Protein AF-Q8FT91-F1 (afdb_monomer_lite)

Secondary structure (DSSP, 8-state):
-----------------------S-EEEEEEEESSSS-EEEEEEEESSSPPHHHHHHHHHHTT--GGG-EEEEEEE---HHHHHHHHHHHHHHHHHHHHHHHHTS-----PPPP-----------TTSHHHHHHHHHHHHHHHHHH-HHHHHHHHHHHTT--S--HHHHHHHHHHHHHHHHHHHHHHHSSPPPTT--S--SSTT-HHHHHHHHHHHH-

Radius of gyration: 31.43 Å; chains: 1; bounding box: 71×97×74 Å

pLDDT: mean 75.09, std 18.73, range [34.75, 96.19]

Structure (mmCIF, N/CA/C/O backbone):
data_AF-Q8FT91-F1
#
_entry.id   AF-Q8FT91-F1
#
loop_
_atom_site.group_PDB
_atom_site.id
_atom_site.type_symbol
_atom_site.label_atom_id
_atom_site.label_alt_id
_atom_site.label_comp_id
_atom_site.label_asym_id
_atom_site.label_entity_id
_atom_site.label_seq_id
_atom_site.pdbx_PDB_ins_code
_atom_site.Cartn_x
_atom_site.Cartn_y
_atom_site.Cartn_z
_atom_site.occupancy
_atom_site.B_iso_or_equiv
_atom_site.auth_seq_id
_atom_site.auth_comp_id
_atom_site.auth_asym_id
_atom_site.auth_atom_id
_atom_site.pdbx_PDB_model_num
ATOM 1 N N . MET A 1 1 ? -51.741 -71.923 -25.733 1.00 41.31 1 MET A N 1
ATOM 2 C CA . MET A 1 1 ? -51.909 -72.447 -24.362 1.00 41.31 1 MET A CA 1
ATOM 3 C C . MET A 1 1 ? -50.549 -72.435 -23.686 1.00 41.31 1 MET A C 1
ATOM 5 O O . MET A 1 1 ? -49.671 -73.134 -24.163 1.00 41.31 1 MET A O 1
ATOM 9 N N . SER A 1 2 ? -50.367 -71.560 -22.696 1.00 41.94 2 SER A N 1
ATOM 10 C CA . SER A 1 2 ? -49.490 -71.695 -21.518 1.00 41.94 2 SER A CA 1
ATOM 11 C C . SER A 1 2 ? -49.332 -70.314 -20.896 1.00 41.94 2 SER A C 1
ATOM 13 O O . SER A 1 2 ? -48.725 -69.409 -21.462 1.00 41.94 2 SER A O 1
ATOM 15 N N . ALA A 1 3 ? -49.985 -70.162 -19.752 1.00 40.41 3 ALA A N 1
ATOM 16 C CA . ALA A 1 3 ? -49.849 -69.045 -18.840 1.00 40.41 3 ALA A CA 1
ATOM 17 C C . ALA A 1 3 ? -48.496 -69.120 -18.113 1.00 40.41 3 ALA A C 1
ATOM 19 O O . ALA A 1 3 ? -47.963 -70.214 -17.935 1.00 40.41 3 ALA A O 1
ATOM 20 N N . THR A 1 4 ? -47.994 -67.994 -17.599 1.00 47.47 4 THR A N 1
ATOM 21 C CA . THR A 1 4 ? -47.922 -67.729 -16.142 1.00 47.47 4 THR A CA 1
ATOM 22 C C . THR A 1 4 ? -47.187 -66.409 -15.867 1.00 47.47 4 THR A C 1
ATOM 24 O O . THR A 1 4 ? -46.127 -66.128 -16.414 1.00 47.47 4 THR A O 1
ATOM 27 N N . GLN A 1 5 ? -47.815 -65.594 -15.017 1.00 45.62 5 GLN A N 1
ATOM 28 C CA . GLN A 1 5 ? -47.388 -64.299 -14.480 1.00 45.62 5 GLN A CA 1
ATOM 29 C C . GLN A 1 5 ? -46.179 -64.389 -13.530 1.00 45.62 5 GLN A C 1
ATOM 31 O O . GLN A 1 5 ? -46.082 -65.354 -12.779 1.00 45.62 5 GLN A O 1
ATOM 36 N N . ARG A 1 6 ? -45.427 -63.284 -13.396 1.00 38.59 6 ARG A N 1
ATOM 37 C CA . ARG A 1 6 ? -45.239 -62.458 -12.165 1.00 38.59 6 ARG A CA 1
ATOM 38 C C . ARG A 1 6 ? -43.859 -61.802 -12.151 1.00 38.59 6 ARG A C 1
ATOM 40 O O . ARG A 1 6 ? -42.863 -62.471 -12.380 1.00 38.59 6 ARG A O 1
ATOM 47 N N . GLY A 1 7 ? -43.795 -60.529 -11.755 1.00 41.00 7 GLY A N 1
ATOM 48 C CA . GLY A 1 7 ? -42.511 -59.908 -11.415 1.00 41.00 7 GLY A CA 1
ATOM 49 C C . GLY A 1 7 ? -42.538 -58.392 -11.257 1.00 41.00 7 GLY A C 1
ATOM 50 O O . GLY A 1 7 ? -42.061 -57.662 -12.107 1.00 41.00 7 GLY A O 1
ATOM 51 N N . THR A 1 8 ? -43.117 -57.934 -10.157 1.00 42.72 8 THR A N 1
ATOM 52 C CA . THR A 1 8 ? -43.075 -56.590 -9.551 1.00 42.72 8 THR A CA 1
ATOM 53 C C . THR A 1 8 ? -41.766 -55.780 -9.672 1.00 42.72 8 THR A C 1
ATOM 55 O O . THR A 1 8 ? -40.722 -56.205 -9.198 1.00 42.72 8 THR A O 1
ATOM 58 N N . ARG A 1 9 ? -41.899 -54.534 -10.159 1.00 46.16 9 ARG A N 1
ATOM 59 C CA . ARG A 1 9 ? -41.523 -53.243 -9.523 1.00 46.16 9 ARG A CA 1
ATOM 60 C C . ARG A 1 9 ? -40.345 -53.249 -8.517 1.00 46.16 9 ARG A C 1
ATOM 62 O O . ARG A 1 9 ? -40.562 -53.640 -7.375 1.00 46.16 9 ARG A O 1
ATOM 69 N N . ARG A 1 10 ? -39.212 -52.607 -8.862 1.00 41.34 10 ARG A N 1
ATOM 70 C CA . ARG A 1 10 ? -38.504 -51.563 -8.064 1.00 41.34 10 ARG A CA 1
ATOM 71 C C . ARG A 1 10 ? -37.187 -51.100 -8.724 1.00 41.34 10 ARG A C 1
ATOM 73 O O . ARG A 1 10 ? -36.382 -51.928 -9.102 1.00 41.34 10 ARG A O 1
ATOM 80 N N . GLN A 1 11 ? -37.025 -49.770 -8.755 1.00 41.47 11 GLN A N 1
ATOM 81 C CA . GLN A 1 11 ? -35.813 -48.969 -8.491 1.00 41.47 11 GLN A CA 1
ATOM 82 C C . GLN A 1 11 ? -34.499 -49.282 -9.222 1.00 41.47 11 GLN A C 1
ATOM 84 O O . GLN A 1 11 ? -33.926 -50.349 -9.065 1.00 41.47 11 GLN A O 1
ATOM 89 N N . GLY A 1 12 ? -33.939 -48.248 -9.854 1.00 36.16 12 GLY A N 1
ATOM 90 C CA . GLY A 1 12 ? -32.521 -48.207 -10.201 1.00 36.16 12 GLY A CA 1
ATOM 91 C C . GLY A 1 12 ? -32.215 -47.137 -11.237 1.00 36.16 12 GLY A C 1
ATOM 92 O O . GLY A 1 12 ? -32.213 -47.414 -12.427 1.00 36.16 12 GLY A O 1
ATOM 93 N N . ALA A 1 13 ? -31.996 -45.904 -10.786 1.00 48.94 13 ALA A N 1
ATOM 94 C CA . ALA A 1 13 ? -31.255 -44.929 -11.569 1.00 48.94 13 ALA A CA 1
ATOM 95 C C . ALA A 1 13 ? -29.775 -45.353 -11.564 1.00 48.94 13 ALA A C 1
ATOM 97 O O . ALA A 1 13 ? -29.071 -45.106 -10.591 1.00 48.94 13 ALA A O 1
ATOM 98 N N . GLU A 1 14 ? -29.319 -46.004 -12.628 1.00 40.72 14 GLU A N 1
ATOM 99 C CA . GLU A 1 14 ? -27.911 -46.035 -13.044 1.00 40.72 14 GLU A CA 1
ATOM 100 C C . GLU A 1 14 ? -27.847 -45.035 -14.211 1.00 40.72 14 GLU A C 1
ATOM 102 O O . GLU A 1 14 ? -28.358 -45.307 -15.288 1.00 40.72 14 GLU A O 1
ATOM 107 N N . SER A 1 15 ? -27.426 -43.774 -14.062 1.00 43.38 15 SER A N 1
ATOM 108 C CA . SER A 1 15 ? -26.112 -43.335 -13.584 1.00 43.38 15 SER A CA 1
ATOM 109 C C . SER A 1 15 ? -25.032 -44.336 -13.967 1.00 43.38 15 SER A C 1
ATOM 111 O O . SER A 1 15 ? -24.347 -44.880 -13.105 1.00 43.38 15 SER A O 1
ATOM 113 N N . THR A 1 16 ? -24.909 -44.594 -15.272 1.00 43.72 16 THR A N 1
ATOM 114 C CA . THR A 1 16 ? -23.733 -45.238 -15.846 1.00 43.72 16 THR A CA 1
ATOM 115 C C . THR A 1 16 ? -22.549 -44.368 -15.473 1.00 43.72 16 THR A C 1
ATOM 117 O O . THR A 1 16 ? -22.359 -43.267 -15.996 1.00 43.72 16 THR A O 1
ATOM 120 N N . GLY A 1 17 ? -21.835 -44.843 -14.457 1.00 38.53 17 GLY A N 1
ATOM 121 C CA . GLY A 1 17 ? -20.676 -44.200 -13.902 1.00 38.53 17 GLY A CA 1
ATOM 122 C C . GLY A 1 17 ? -19.656 -44.033 -15.007 1.00 38.53 17 GLY A C 1
ATOM 123 O O . GLY A 1 17 ? -19.103 -45.000 -15.522 1.00 38.53 17 GLY A O 1
ATOM 124 N N . MET A 1 18 ? -19.387 -42.777 -15.335 1.00 34.75 18 MET A N 1
ATOM 125 C CA . MET A 1 18 ? -18.096 -42.379 -15.857 1.00 34.75 18 MET A CA 1
ATOM 126 C C . MET A 1 18 ? -17.135 -42.431 -14.664 1.00 34.75 18 MET A C 1
ATOM 128 O O . MET A 1 18 ? -16.817 -41.421 -14.045 1.00 34.75 18 MET A O 1
ATOM 132 N N . THR A 1 19 ? -16.810 -43.654 -14.242 1.00 42.09 19 THR A N 1
ATOM 133 C CA . THR A 1 19 ? -15.831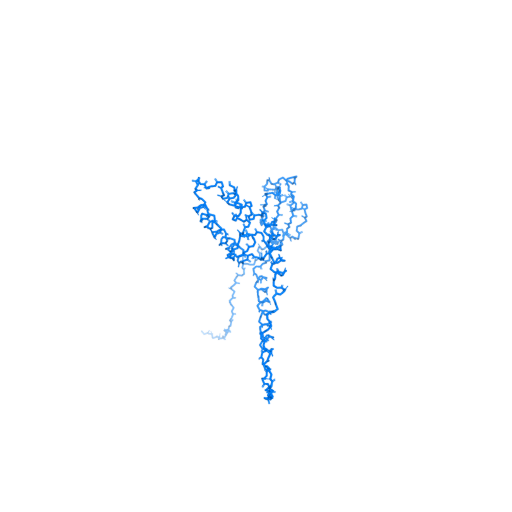 -43.924 -13.197 1.00 42.09 19 THR A CA 1
ATOM 134 C C . THR A 1 19 ? -14.451 -43.608 -13.736 1.00 42.09 19 THR A C 1
ATOM 136 O O . THR A 1 19 ? -14.029 -44.170 -14.744 1.00 42.09 19 THR A O 1
ATOM 139 N N . ASP A 1 20 ? -13.788 -42.715 -13.012 1.00 46.12 20 ASP A N 1
ATOM 140 C CA . ASP A 1 20 ? -12.357 -42.732 -12.748 1.00 46.12 20 ASP A CA 1
ATOM 141 C C . ASP A 1 20 ? -11.437 -42.964 -13.943 1.00 46.12 20 ASP A C 1
ATOM 143 O O . ASP A 1 20 ? -10.816 -44.007 -14.122 1.00 46.12 20 ASP A O 1
ATOM 147 N N . SER A 1 21 ? -11.205 -41.875 -14.664 1.00 42.41 21 SER A N 1
ATOM 148 C CA . SER A 1 21 ? -9.835 -41.526 -15.031 1.00 42.41 21 SER A CA 1
ATOM 149 C C . SER A 1 21 ? -9.407 -40.277 -14.255 1.00 42.41 21 SER A C 1
ATOM 151 O O . SER A 1 21 ? -8.956 -39.286 -14.831 1.00 42.41 21 SER A O 1
ATOM 153 N N . THR A 1 22 ? -9.597 -40.288 -12.932 1.00 49.50 22 THR A N 1
ATOM 154 C CA . THR A 1 22 ? -8.886 -39.398 -12.012 1.00 49.50 22 THR A CA 1
ATOM 155 C C . THR A 1 22 ? -7.434 -39.865 -11.982 1.00 49.50 22 THR A C 1
ATOM 157 O O . THR A 1 22 ? -7.016 -40.663 -11.154 1.00 49.50 22 THR A O 1
ATOM 160 N N . SER A 1 23 ? -6.635 -39.391 -12.939 1.00 50.12 23 SER A N 1
ATOM 161 C CA . SER A 1 23 ? -5.181 -39.430 -12.805 1.00 50.12 23 SER A CA 1
ATOM 162 C C . SER A 1 23 ? -4.833 -38.698 -11.504 1.00 50.12 23 SER A C 1
ATOM 164 O O . SER A 1 23 ? -4.979 -37.475 -11.438 1.00 50.12 23 SER A O 1
ATOM 166 N N . GLU A 1 24 ? -4.483 -39.466 -10.476 1.00 65.44 24 GLU A N 1
ATOM 167 C CA . GLU A 1 24 ? -4.343 -39.102 -9.064 1.00 65.44 24 GLU A CA 1
ATOM 168 C C . GLU A 1 24 ? -3.375 -37.930 -8.851 1.00 65.44 24 GLU A C 1
ATOM 170 O O . GLU A 1 24 ? -2.196 -38.100 -8.558 1.00 65.44 24 GLU A O 1
ATOM 175 N N . GLY A 1 25 ? -3.856 -36.705 -9.035 1.00 68.44 25 GLY A N 1
ATOM 176 C CA . GLY A 1 25 ? -3.078 -35.490 -8.865 1.00 68.44 25 GLY A CA 1
ATOM 177 C C . GLY A 1 25 ? -3.912 -34.438 -8.161 1.00 68.44 25 GLY A C 1
ATOM 178 O O . GLY A 1 25 ? -5.050 -34.183 -8.545 1.00 68.44 25 GLY A O 1
ATOM 179 N N . ARG A 1 26 ? -3.347 -33.835 -7.119 1.00 83.00 26 ARG A N 1
ATOM 180 C CA . ARG A 1 26 ? -3.950 -32.728 -6.379 1.00 83.00 26 ARG A CA 1
ATOM 181 C C . ARG A 1 26 ? -3.431 -31.412 -6.933 1.00 83.00 26 ARG A C 1
ATOM 183 O O . ARG A 1 26 ? -2.266 -31.323 -7.320 1.00 83.00 26 ARG A O 1
ATOM 190 N N . ASP A 1 27 ? -4.291 -30.405 -6.943 1.00 85.38 27 ASP A N 1
ATOM 191 C CA . ASP A 1 27 ? -3.944 -29.079 -7.438 1.00 85.38 27 ASP A CA 1
ATOM 192 C C . ASP A 1 27 ? -3.302 -28.247 -6.316 1.00 85.38 27 ASP A C 1
ATOM 194 O O . ASP A 1 27 ? -3.809 -28.147 -5.195 1.00 85.38 27 ASP A O 1
ATOM 198 N N . TYR A 1 28 ? -2.144 -27.670 -6.618 1.00 87.44 28 TYR A N 1
ATOM 199 C CA . TYR A 1 28 ? -1.370 -26.809 -5.735 1.00 87.44 28 TYR A CA 1
ATOM 200 C C . TYR A 1 28 ? -1.205 -25.443 -6.394 1.00 87.44 28 TYR A C 1
ATOM 202 O O . TYR A 1 28 ? -0.898 -25.346 -7.582 1.00 87.44 28 TYR A O 1
ATOM 210 N N . LEU A 1 29 ? -1.368 -24.382 -5.613 1.00 86.88 29 LEU A N 1
ATOM 211 C CA . LEU A 1 29 ? -0.976 -23.039 -5.999 1.00 86.88 29 LEU A CA 1
ATOM 212 C C . LEU A 1 29 ? 0.508 -22.879 -5.666 1.00 86.88 29 LEU A C 1
ATOM 214 O O . LEU A 1 29 ? 0.900 -22.860 -4.498 1.00 86.88 29 LEU A O 1
ATOM 218 N N . VAL A 1 30 ? 1.335 -22.805 -6.702 1.00 89.25 30 VAL A N 1
ATOM 219 C CA . VAL A 1 30 ? 2.776 -22.601 -6.588 1.00 89.25 30 VAL A CA 1
ATOM 220 C C . VAL A 1 30 ? 3.060 -21.114 -6.734 1.00 89.25 30 VAL A C 1
ATOM 222 O O . VAL A 1 30 ? 2.926 -20.557 -7.822 1.00 89.25 30 VAL A O 1
ATOM 225 N N . SER A 1 31 ? 3.452 -20.478 -5.637 1.00 88.56 31 SER A N 1
ATOM 226 C CA . SER A 1 31 ? 3.862 -19.075 -5.588 1.00 88.56 31 SER A CA 1
ATOM 227 C C . SER A 1 31 ? 5.383 -18.985 -5.641 1.00 88.56 31 SER A C 1
ATOM 229 O O . SER A 1 31 ? 6.074 -19.727 -4.940 1.00 88.56 31 SER A O 1
ATOM 231 N N . TYR A 1 32 ? 5.908 -18.081 -6.464 1.00 88.38 32 TYR A N 1
ATOM 232 C CA . TYR A 1 32 ? 7.343 -17.881 -6.651 1.00 88.38 32 TYR A CA 1
ATOM 233 C C . TYR A 1 32 ? 7.693 -16.399 -6.815 1.00 88.38 32 TYR A C 1
ATOM 235 O O . TYR A 1 32 ? 6.895 -15.600 -7.311 1.00 88.38 32 TYR A O 1
ATOM 243 N N . PHE A 1 33 ? 8.913 -16.029 -6.434 1.00 88.69 33 PHE A N 1
ATOM 244 C CA . PHE A 1 33 ? 9.452 -14.682 -6.602 1.00 88.69 33 PHE A CA 1
ATOM 245 C C . PHE A 1 33 ? 10.588 -14.738 -7.616 1.00 88.69 33 PHE A C 1
ATOM 247 O O . PHE A 1 33 ? 11.462 -15.584 -7.513 1.00 88.69 33 PHE A O 1
ATOM 254 N N . LEU A 1 34 ? 10.599 -13.851 -8.604 1.00 82.25 34 LEU A N 1
ATOM 255 C CA . LEU A 1 34 ? 11.736 -13.699 -9.522 1.00 82.25 34 LEU A CA 1
ATOM 256 C C . LEU A 1 34 ? 12.729 -12.650 -9.005 1.00 82.25 34 LEU A C 1
ATOM 258 O O . LEU A 1 34 ? 13.933 -12.719 -9.226 1.00 82.25 34 LEU A O 1
ATOM 262 N N . ASN A 1 35 ? 12.210 -11.654 -8.294 1.00 79.75 35 ASN A N 1
ATOM 263 C CA . ASN A 1 35 ? 12.967 -10.658 -7.549 1.00 79.75 35 ASN A CA 1
ATOM 264 C C . ASN A 1 35 ? 12.040 -10.024 -6.495 1.00 79.75 35 ASN A C 1
ATOM 266 O O . ASN A 1 35 ? 10.927 -10.500 -6.271 1.00 79.75 35 ASN A O 1
ATOM 270 N N . GLU A 1 36 ? 12.489 -8.955 -5.840 1.00 79.25 36 GLU A N 1
ATOM 271 C CA . GLU A 1 36 ? 11.729 -8.270 -4.781 1.00 79.25 36 GLU A CA 1
ATOM 272 C C . GLU A 1 36 ? 10.407 -7.655 -5.279 1.00 79.25 36 GLU A C 1
ATOM 274 O O . GLU A 1 36 ? 9.462 -7.499 -4.502 1.00 79.25 36 GLU A O 1
ATOM 279 N N . TYR A 1 37 ? 10.311 -7.383 -6.584 1.00 79.38 37 TYR A N 1
ATOM 280 C CA . TYR A 1 37 ? 9.192 -6.689 -7.223 1.00 79.38 37 TYR A CA 1
ATOM 281 C C . TYR A 1 37 ? 8.339 -7.589 -8.128 1.00 79.38 37 TYR A C 1
ATOM 283 O O . TYR A 1 37 ? 7.187 -7.271 -8.407 1.00 79.38 37 TYR A O 1
ATOM 291 N N . GLN A 1 38 ? 8.875 -8.719 -8.586 1.00 81.44 38 GLN A N 1
ATOM 292 C CA . GLN A 1 38 ? 8.228 -9.625 -9.529 1.00 81.44 38 GLN A CA 1
ATOM 293 C C . GLN A 1 38 ? 7.826 -10.910 -8.819 1.00 81.44 38 GLN A C 1
ATOM 295 O O . GLN A 1 38 ? 8.655 -11.776 -8.528 1.00 81.44 38 GLN A O 1
ATOM 300 N N . ARG A 1 39 ? 6.524 -11.020 -8.557 1.00 90.12 39 ARG A N 1
ATOM 301 C CA . ARG A 1 39 ? 5.886 -12.170 -7.917 1.00 90.12 39 ARG A CA 1
ATOM 302 C C . ARG A 1 39 ? 4.983 -12.852 -8.933 1.00 90.12 39 ARG A C 1
ATOM 304 O O . ARG A 1 39 ? 4.255 -12.178 -9.657 1.00 90.12 39 ARG A O 1
ATOM 311 N N . GLY A 1 40 ? 5.040 -14.175 -8.985 1.00 85.50 40 GLY A N 1
ATOM 312 C CA . GLY A 1 40 ? 4.199 -14.992 -9.846 1.00 85.50 40 GLY A CA 1
ATOM 313 C C . GLY A 1 40 ? 3.521 -16.096 -9.050 1.00 85.50 40 GLY A C 1
ATOM 314 O O . GLY A 1 40 ? 4.012 -16.530 -8.008 1.00 85.50 40 GLY A O 1
ATOM 315 N N . SER A 1 41 ? 2.376 -16.552 -9.543 1.00 88.88 41 SER A N 1
ATOM 316 C CA . SER A 1 41 ? 1.748 -17.767 -9.037 1.00 88.88 41 SER A CA 1
ATOM 317 C C . SER A 1 41 ? 1.186 -18.574 -10.196 1.00 88.88 41 SER A C 1
ATOM 319 O O . SER A 1 41 ? 0.734 -18.010 -11.192 1.00 88.88 41 SER A O 1
ATOM 321 N N . MET A 1 42 ? 1.257 -19.895 -10.084 1.00 86.69 42 MET A N 1
ATOM 322 C CA . MET A 1 42 ? 0.737 -20.815 -11.084 1.00 86.69 42 MET A CA 1
ATOM 323 C C . MET A 1 42 ? 0.101 -22.015 -10.393 1.00 86.69 42 MET A C 1
ATOM 325 O O . MET A 1 42 ? 0.613 -22.514 -9.393 1.00 86.69 42 MET A O 1
ATOM 329 N N . VAL A 1 43 ? -1.018 -22.486 -10.935 1.00 88.94 43 VAL A N 1
ATOM 330 C CA . VAL A 1 43 ? -1.663 -23.711 -10.463 1.00 88.94 43 VAL A CA 1
ATOM 331 C C . VAL A 1 43 ? -1.012 -24.907 -11.147 1.00 88.94 43 VAL A C 1
ATOM 333 O O . VAL A 1 43 ? -0.942 -24.961 -12.373 1.00 88.94 43 VAL A O 1
ATOM 336 N N . MET A 1 44 ? -0.531 -25.858 -10.353 1.00 87.50 44 MET A N 1
ATOM 337 C CA . MET A 1 44 ? 0.150 -27.062 -10.819 1.00 87.50 44 MET A CA 1
ATOM 338 C C . MET A 1 44 ? -0.437 -28.297 -10.148 1.00 87.50 44 MET A C 1
ATOM 340 O O . MET A 1 44 ? -0.771 -28.274 -8.964 1.00 87.50 44 MET A O 1
ATOM 344 N N . ARG A 1 45 ? -0.523 -29.397 -10.894 1.00 87.06 45 ARG A N 1
ATOM 345 C CA . ARG A 1 45 ? -1.036 -30.671 -10.390 1.00 87.06 45 ARG A CA 1
ATOM 346 C C . ARG A 1 45 ? 0.115 -31.602 -10.014 1.00 87.06 45 ARG A C 1
ATOM 348 O O . ARG A 1 45 ? 0.941 -31.935 -10.860 1.00 87.06 45 ARG A O 1
ATOM 355 N N . PHE A 1 46 ? 0.139 -32.066 -8.765 1.00 87.38 46 PHE A N 1
ATOM 356 C CA . PHE A 1 46 ? 1.133 -33.017 -8.252 1.00 87.38 46 PHE A CA 1
ATOM 357 C C . PHE A 1 46 ? 0.455 -34.257 -7.673 1.00 87.38 46 PHE A C 1
ATOM 359 O O . PHE A 1 46 ? -0.581 -34.156 -7.022 1.00 87.38 46 PHE A O 1
ATOM 366 N N . GLN A 1 47 ? 1.057 -35.435 -7.854 1.00 84.50 47 GLN A N 1
ATOM 367 C CA . GLN A 1 47 ? 0.506 -36.690 -7.316 1.00 84.50 47 GLN A CA 1
ATOM 368 C C . GLN A 1 47 ? 0.583 -36.799 -5.780 1.00 84.50 47 GLN A C 1
ATOM 370 O O . GLN A 1 47 ? -0.123 -37.587 -5.161 1.00 84.50 47 GLN A O 1
ATOM 375 N N . GLY A 1 48 ? 1.408 -35.970 -5.140 1.00 81.94 48 GLY A N 1
ATOM 376 C CA . GLY A 1 48 ? 1.604 -35.917 -3.692 1.00 81.94 48 GLY A CA 1
ATOM 377 C C . GLY A 1 48 ? 2.008 -34.513 -3.252 1.00 81.94 48 GLY A C 1
ATOM 378 O O . GLY A 1 48 ? 1.893 -33.573 -4.034 1.00 81.94 48 GLY A O 1
ATOM 379 N N . ASP A 1 49 ? 2.469 -34.352 -2.008 1.00 82.62 49 ASP A N 1
ATOM 380 C CA . ASP A 1 49 ? 3.054 -33.070 -1.596 1.00 82.62 49 ASP A CA 1
ATOM 381 C C . ASP A 1 49 ? 4.354 -32.818 -2.355 1.00 82.62 49 ASP A C 1
ATOM 383 O O . ASP A 1 49 ? 5.289 -33.616 -2.230 1.00 82.62 49 ASP A O 1
ATOM 387 N N . PRO A 1 50 ? 4.428 -31.743 -3.157 1.00 84.56 50 PRO A N 1
ATOM 388 C CA . PRO A 1 50 ? 5.598 -31.497 -3.967 1.00 84.56 50 PRO A CA 1
ATOM 389 C C . PRO A 1 50 ? 6.770 -31.100 -3.073 1.00 84.56 50 PRO A C 1
ATOM 391 O O . PRO A 1 50 ? 6.699 -30.157 -2.284 1.00 84.56 50 PRO A O 1
ATOM 394 N N . SER A 1 51 ? 7.878 -31.817 -3.226 1.00 85.69 51 SER A N 1
ATOM 395 C CA . SER A 1 51 ? 9.148 -31.409 -2.629 1.00 85.69 51 SER A CA 1
ATOM 396 C C . SER A 1 51 ? 9.698 -30.170 -3.345 1.00 85.69 51 SER A C 1
ATOM 398 O O . SER A 1 51 ? 9.430 -29.956 -4.529 1.00 85.69 51 SER A O 1
ATOM 400 N N . GLN A 1 52 ? 10.519 -29.366 -2.666 1.00 83.44 52 GLN A N 1
ATOM 401 C CA . GLN A 1 52 ? 11.135 -28.180 -3.278 1.00 83.44 52 GLN A CA 1
ATOM 402 C C . GLN A 1 52 ? 11.832 -28.483 -4.623 1.00 83.44 52 GLN A C 1
ATOM 404 O O . GLN A 1 52 ? 11.538 -27.804 -5.606 1.00 83.44 52 GLN A O 1
ATOM 409 N N . PRO A 1 53 ? 12.678 -29.530 -4.739 1.00 85.44 53 PRO A N 1
ATOM 410 C CA . PRO A 1 53 ? 13.321 -29.882 -6.008 1.00 85.44 53 PRO A CA 1
ATOM 411 C C . PRO A 1 53 ? 12.329 -30.223 -7.125 1.00 85.44 53 PRO A C 1
ATOM 413 O O . PRO A 1 53 ? 12.612 -29.988 -8.298 1.00 85.44 53 PRO A O 1
ATOM 416 N N . GLN A 1 54 ? 11.169 -30.778 -6.773 1.00 87.06 54 GLN A N 1
ATOM 417 C CA . GLN A 1 54 ? 10.110 -31.105 -7.721 1.00 87.06 54 GLN A CA 1
ATOM 418 C C . GLN A 1 54 ? 9.418 -29.841 -8.243 1.00 87.06 54 GLN A C 1
ATOM 420 O O . GLN A 1 54 ? 9.171 -29.752 -9.441 1.00 87.06 54 GLN A O 1
ATOM 425 N N . LEU A 1 55 ? 9.205 -28.839 -7.383 1.00 86.94 55 LEU A N 1
ATOM 426 C CA . LEU A 1 55 ? 8.685 -27.527 -7.787 1.00 86.94 55 LEU A CA 1
ATOM 427 C C . LEU A 1 55 ? 9.621 -26.831 -8.779 1.00 86.94 55 LEU A C 1
ATOM 429 O O . LEU A 1 55 ? 9.167 -26.367 -9.821 1.00 86.94 55 LEU A O 1
ATOM 433 N N . PHE A 1 56 ? 10.930 -26.813 -8.507 1.00 86.88 56 PHE A N 1
ATOM 434 C CA . PHE A 1 56 ? 11.915 -26.213 -9.417 1.00 86.88 56 PHE A CA 1
ATOM 435 C C . PHE A 1 56 ? 11.944 -26.899 -10.787 1.00 86.88 56 PHE A C 1
ATOM 437 O O . PHE A 1 56 ? 11.996 -26.221 -11.812 1.00 86.88 56 PHE A O 1
ATOM 444 N N . ARG A 1 57 ? 11.898 -28.239 -10.822 1.00 87.06 57 ARG A N 1
ATOM 445 C CA . ARG A 1 57 ? 11.851 -28.994 -12.087 1.00 87.06 57 ARG A CA 1
ATOM 446 C C . ARG A 1 57 ? 10.594 -28.685 -12.888 1.00 87.06 57 ARG A C 1
ATOM 448 O O . ARG A 1 57 ? 10.673 -28.608 -14.109 1.00 87.06 57 ARG A O 1
ATOM 455 N N . GLU A 1 58 ? 9.461 -28.518 -12.213 1.00 87.56 58 GLU A N 1
ATOM 456 C CA . GLU A 1 58 ? 8.201 -28.204 -12.878 1.00 87.56 58 GLU A CA 1
ATOM 457 C C . GLU A 1 58 ? 8.200 -26.766 -13.410 1.00 87.56 58 GLU A C 1
ATOM 459 O O . GLU A 1 58 ? 7.876 -26.550 -14.571 1.00 87.56 58 GLU A O 1
ATOM 464 N N . LEU A 1 59 ? 8.679 -25.797 -12.623 1.00 86.62 59 LEU A N 1
ATOM 465 C CA . LEU A 1 59 ? 8.805 -24.392 -13.035 1.00 86.62 59 LEU A CA 1
ATOM 466 C C . LEU A 1 59 ? 9.787 -24.197 -14.202 1.00 86.62 59 LEU A C 1
ATOM 468 O O . LEU A 1 59 ? 9.545 -23.360 -15.072 1.00 86.62 59 LEU A O 1
ATOM 472 N N . LEU A 1 60 ? 10.842 -25.016 -14.286 1.00 87.56 60 LEU A N 1
ATOM 473 C CA . LEU A 1 60 ? 11.774 -25.005 -15.416 1.00 87.56 60 LEU A CA 1
ATOM 474 C C . LEU A 1 60 ? 11.075 -25.319 -16.750 1.00 87.56 60 LEU A C 1
ATOM 476 O O . LEU A 1 60 ? 11.431 -24.734 -17.773 1.00 87.56 60 LEU A O 1
ATOM 480 N N . LYS A 1 61 ? 10.049 -26.186 -16.753 1.00 88.19 61 LYS A N 1
ATOM 481 C CA . LYS A 1 61 ? 9.270 -26.507 -17.967 1.00 88.19 61 LYS A CA 1
ATOM 482 C C . LYS A 1 61 ? 8.529 -25.292 -18.525 1.00 88.19 61 LYS A C 1
ATOM 484 O O . LYS A 1 61 ? 8.272 -25.236 -19.722 1.00 88.19 61 LYS A O 1
ATOM 489 N N . TYR A 1 62 ? 8.230 -24.317 -17.669 1.00 85.44 62 TYR A N 1
ATOM 490 C CA . TYR A 1 62 ? 7.595 -23.052 -18.035 1.00 85.44 62 TYR A CA 1
ATOM 491 C C . TYR A 1 62 ? 8.611 -21.946 -18.365 1.00 85.44 62 TYR A C 1
ATOM 493 O O . TYR A 1 62 ? 8.237 -20.783 -18.489 1.00 85.44 62 TYR A O 1
ATOM 501 N N . GLY A 1 63 ? 9.897 -22.286 -18.509 1.00 85.00 63 GLY A N 1
ATOM 502 C CA . GLY A 1 63 ? 10.954 -21.336 -18.861 1.00 85.00 63 GLY A CA 1
ATOM 503 C C . GLY A 1 63 ? 11.444 -20.475 -17.694 1.00 85.00 63 GLY A C 1
ATOM 504 O O . GLY A 1 63 ? 12.189 -19.521 -17.915 1.00 85.00 63 GLY A O 1
ATOM 505 N N . LEU A 1 64 ? 11.061 -20.795 -16.453 1.00 83.94 64 LEU A N 1
ATOM 506 C CA . LEU A 1 64 ? 11.533 -20.079 -15.270 1.00 83.94 64 LEU A CA 1
ATOM 507 C C . LEU A 1 64 ? 12.867 -20.673 -14.808 1.00 83.94 64 LEU A C 1
ATOM 509 O O . LEU A 1 64 ? 12.948 -21.841 -14.428 1.00 83.94 64 LEU A O 1
ATOM 513 N N . ASN A 1 65 ? 13.927 -19.865 -14.846 1.00 82.31 65 ASN A N 1
ATOM 514 C CA . ASN A 1 65 ? 15.255 -20.304 -14.430 1.00 82.31 65 ASN A CA 1
ATOM 515 C C . ASN A 1 65 ? 15.316 -20.457 -12.892 1.00 82.31 65 ASN A C 1
ATOM 517 O O . ASN A 1 65 ? 15.101 -19.465 -12.193 1.00 82.31 65 ASN A O 1
ATOM 521 N N . PRO A 1 66 ? 15.683 -21.636 -12.350 1.00 76.56 66 PRO A N 1
ATOM 522 C CA . PRO A 1 66 ? 15.844 -21.869 -10.913 1.00 76.56 66 PRO A CA 1
ATOM 523 C C . PRO A 1 66 ? 16.753 -20.859 -10.212 1.00 76.56 66 PRO A C 1
ATOM 525 O O . PRO A 1 66 ? 16.493 -20.507 -9.069 1.00 76.56 66 PRO A O 1
ATOM 528 N N . ALA A 1 67 ? 17.787 -20.361 -10.898 1.00 80.56 67 ALA A N 1
ATOM 529 C CA . ALA A 1 67 ? 18.717 -19.380 -10.338 1.00 80.56 67 ALA A CA 1
ATOM 530 C C . ALA A 1 67 ? 18.090 -17.988 -10.133 1.00 80.56 67 ALA A C 1
ATOM 532 O O . ALA A 1 67 ? 18.594 -17.201 -9.336 1.00 80.56 67 ALA A O 1
ATOM 533 N N . ALA A 1 68 ? 17.006 -17.684 -10.851 1.00 79.75 68 ALA A N 1
ATOM 534 C CA . ALA A 1 68 ? 16.259 -16.437 -10.718 1.00 79.75 68 ALA A CA 1
ATOM 535 C C . ALA A 1 68 ? 15.086 -16.558 -9.734 1.00 79.75 68 ALA A C 1
ATOM 537 O O . ALA A 1 68 ? 14.476 -15.551 -9.401 1.00 79.75 68 ALA A O 1
ATOM 538 N N . LEU A 1 69 ? 14.748 -17.765 -9.274 1.00 79.75 69 LEU A N 1
ATOM 539 C CA . LEU A 1 69 ? 13.603 -17.990 -8.400 1.00 79.75 69 LEU A CA 1
ATOM 540 C C . LEU A 1 69 ? 14.020 -17.898 -6.925 1.00 79.75 69 LEU A C 1
ATOM 542 O O . LEU A 1 69 ? 14.836 -18.678 -6.440 1.00 79.75 69 LEU A O 1
ATOM 546 N N . LYS A 1 70 ? 13.417 -16.957 -6.204 1.00 78.81 70 LYS A N 1
ATOM 547 C CA . LYS A 1 70 ? 13.447 -16.821 -4.747 1.00 78.81 70 LYS A CA 1
ATOM 548 C C . LYS A 1 70 ? 12.115 -17.297 -4.155 1.00 78.81 70 LYS A C 1
ATOM 550 O O . LYS A 1 70 ? 11.067 -17.172 -4.783 1.00 78.81 70 LYS A O 1
ATOM 555 N N . ASP A 1 71 ? 12.179 -17.865 -2.953 1.00 78.94 71 ASP A N 1
ATOM 556 C CA . ASP A 1 71 ? 11.033 -18.216 -2.102 1.00 78.94 71 ASP A CA 1
ATOM 557 C C . ASP A 1 71 ? 9.868 -18.919 -2.817 1.00 78.94 71 ASP A C 1
ATOM 559 O O . ASP A 1 71 ? 8.769 -18.389 -2.975 1.00 78.94 71 ASP A O 1
ATOM 563 N N . ILE A 1 72 ? 10.112 -20.162 -3.235 1.00 82.62 72 ILE A N 1
ATOM 564 C CA . ILE A 1 72 ? 9.083 -21.007 -3.846 1.00 82.62 72 ILE A CA 1
ATOM 565 C C . ILE A 1 72 ? 8.283 -21.708 -2.757 1.00 82.62 72 ILE A C 1
ATOM 567 O O . ILE A 1 72 ? 8.834 -22.444 -1.934 1.00 82.62 72 ILE A O 1
ATOM 571 N N . THR A 1 73 ? 6.969 -21.526 -2.798 1.00 85.56 73 THR A N 1
ATOM 572 C CA . THR A 1 73 ? 6.031 -22.171 -1.880 1.00 85.56 73 THR A CA 1
ATOM 573 C C . THR A 1 73 ? 4.895 -22.810 -2.662 1.00 85.56 73 THR A C 1
ATOM 575 O O . THR A 1 73 ? 4.425 -22.263 -3.655 1.00 85.56 73 THR A O 1
ATOM 578 N N . ALA A 1 74 ? 4.458 -23.988 -2.224 1.00 85.31 74 ALA A N 1
ATOM 579 C CA . ALA A 1 74 ? 3.300 -24.668 -2.783 1.00 85.31 74 ALA A CA 1
ATOM 580 C C . ALA A 1 74 ? 2.245 -24.818 -1.693 1.00 85.31 74 ALA A C 1
ATOM 582 O O . ALA A 1 74 ? 2.478 -25.481 -0.681 1.00 85.31 74 ALA A O 1
ATOM 583 N N . SER A 1 75 ? 1.086 -24.201 -1.896 1.00 82.88 75 SER A N 1
ATOM 584 C CA . SER A 1 75 ? -0.071 -24.371 -1.026 1.00 82.88 75 SER A CA 1
ATOM 585 C C . SER A 1 75 ? -1.105 -25.244 -1.724 1.00 82.88 75 SER A C 1
ATOM 587 O O . SER A 1 75 ? -1.354 -25.117 -2.920 1.00 82.88 75 SER A O 1
ATOM 589 N N . ARG A 1 76 ? -1.697 -26.185 -0.986 1.00 80.38 76 ARG A N 1
ATOM 590 C CA . ARG A 1 76 ? -2.786 -27.007 -1.523 1.00 80.38 76 ARG A CA 1
ATOM 591 C C . ARG A 1 76 ? -3.991 -26.118 -1.787 1.00 80.38 76 ARG A C 1
ATOM 593 O O . ARG A 1 76 ? -4.411 -25.381 -0.892 1.00 80.38 76 ARG A O 1
ATOM 600 N N . ILE A 1 77 ? -4.564 -26.228 -2.978 1.00 75.19 77 ILE A N 1
ATOM 601 C CA . ILE A 1 77 ? -5.845 -25.594 -3.265 1.00 75.19 77 ILE A CA 1
ATOM 602 C C . ILE A 1 77 ? -6.899 -26.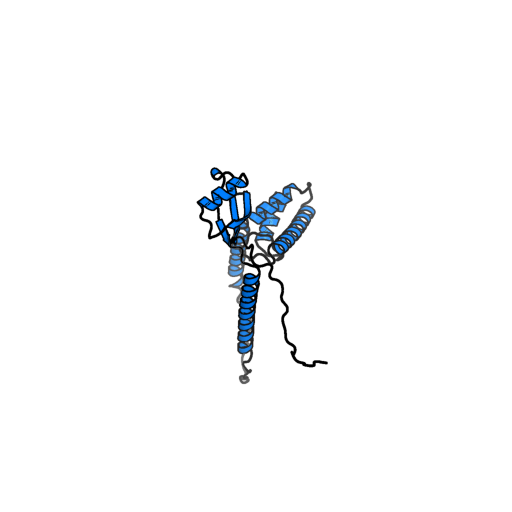450 -2.572 1.00 75.19 77 ILE A C 1
ATOM 604 O O . ILE A 1 77 ? -7.057 -27.629 -2.884 1.00 75.19 77 ILE A O 1
ATOM 608 N N . ALA A 1 78 ? -7.548 -25.884 -1.553 1.00 62.09 78 ALA A N 1
ATOM 609 C CA . ALA A 1 78 ? -8.640 -26.565 -0.876 1.00 62.09 78 ALA A CA 1
ATOM 610 C C . ALA A 1 78 ? -9.762 -26.795 -1.890 1.00 62.09 78 ALA A C 1
ATOM 612 O O . ALA A 1 78 ? -10.205 -25.853 -2.550 1.00 62.09 78 ALA A O 1
ATOM 613 N N . ASP A 1 79 ? -10.185 -28.049 -2.014 1.00 55.91 79 ASP A N 1
ATOM 614 C CA . ASP A 1 79 ? -11.276 -28.438 -2.894 1.00 55.91 79 ASP A CA 1
ATOM 615 C C . ASP A 1 79 ? -12.532 -27.636 -2.512 1.00 55.91 79 ASP A C 1
ATOM 617 O O . ASP A 1 79 ? -12.753 -27.337 -1.335 1.00 55.91 79 ASP A O 1
ATOM 621 N N . VAL A 1 80 ? -13.369 -27.256 -3.478 1.00 54.34 80 VAL A N 1
ATOM 622 C CA . VAL A 1 80 ? -14.506 -26.331 -3.254 1.00 54.34 80 VAL A CA 1
ATOM 623 C C . VAL A 1 80 ? -15.467 -26.857 -2.166 1.00 54.34 80 VAL A C 1
ATOM 625 O O . VAL A 1 80 ? -16.133 -26.087 -1.472 1.00 54.34 80 VAL A O 1
ATOM 628 N N . LYS A 1 81 ? -15.473 -28.177 -1.930 1.00 53.16 81 LYS A N 1
ATOM 629 C CA . LYS A 1 81 ? -16.182 -28.830 -0.817 1.00 53.16 81 LYS A CA 1
ATOM 630 C C . LYS A 1 81 ? -15.662 -28.448 0.578 1.00 53.16 81 LYS A C 1
ATOM 632 O O . LYS A 1 81 ? -16.473 -28.301 1.492 1.00 53.16 81 LYS A O 1
ATOM 637 N N . ASP A 1 82 ? -14.360 -28.230 0.749 1.00 52.16 82 ASP A N 1
ATOM 638 C CA . ASP A 1 82 ? -13.755 -27.845 2.034 1.00 52.16 82 ASP A CA 1
ATOM 639 C C . ASP A 1 82 ? -13.991 -26.369 2.375 1.00 52.16 82 ASP A C 1
ATOM 641 O O . ASP A 1 82 ? -14.081 -26.005 3.552 1.00 52.16 82 ASP A O 1
ATOM 645 N N . GLN A 1 83 ? -14.157 -25.507 1.366 1.00 50.38 83 GLN A N 1
ATOM 646 C CA . GLN A 1 83 ? -14.552 -24.115 1.594 1.00 50.38 83 GLN A CA 1
ATOM 647 C C . GLN A 1 83 ? -15.958 -24.020 2.193 1.00 50.38 83 GLN A C 1
ATOM 649 O O . GLN A 1 83 ? -16.161 -23.245 3.127 1.00 50.38 83 GLN A O 1
ATOM 654 N N . GLY A 1 84 ? -16.902 -24.848 1.731 1.00 54.62 84 GLY A N 1
ATOM 655 C CA . GLY A 1 84 ? -18.259 -24.909 2.283 1.00 54.62 84 GLY A CA 1
ATOM 656 C C . GLY A 1 84 ? -18.290 -25.357 3.747 1.00 54.62 84 GLY A C 1
ATOM 657 O O . GLY A 1 84 ? -18.985 -24.750 4.560 1.00 54.62 84 GLY A O 1
ATOM 658 N N . ALA A 1 85 ? -17.484 -26.360 4.114 1.00 57.28 85 ALA A N 1
ATOM 659 C CA . ALA A 1 85 ? -17.379 -26.833 5.496 1.00 57.28 85 ALA A CA 1
ATOM 660 C C . ALA A 1 85 ? -16.774 -25.771 6.431 1.00 57.28 85 ALA A C 1
ATOM 662 O O . ALA A 1 85 ? -17.286 -25.547 7.529 1.00 57.28 85 ALA A O 1
ATOM 663 N N . ARG A 1 86 ? -15.732 -25.057 5.981 1.00 56.31 86 ARG A N 1
ATOM 664 C CA . ARG A 1 86 ? -15.129 -23.955 6.750 1.00 56.31 86 ARG A CA 1
ATOM 665 C C . ARG A 1 86 ? -16.064 -22.754 6.880 1.00 56.31 86 ARG A C 1
ATOM 667 O O . ARG A 1 86 ? -16.136 -22.170 7.958 1.00 56.31 86 ARG A O 1
ATOM 674 N N . TYR A 1 87 ? -16.821 -22.421 5.833 1.00 54.06 87 TYR A N 1
ATOM 675 C CA . TYR A 1 87 ? -17.848 -21.376 5.894 1.00 54.06 87 TYR A CA 1
ATOM 676 C C . TYR A 1 87 ? -18.989 -21.746 6.845 1.00 54.06 87 TYR A C 1
ATOM 678 O O . TYR A 1 87 ? -19.399 -20.915 7.653 1.00 54.06 87 TYR A O 1
ATOM 686 N N . ALA A 1 88 ? -19.461 -22.994 6.809 1.00 60.19 88 ALA A N 1
ATOM 687 C CA . ALA A 1 88 ? -20.494 -23.480 7.721 1.00 60.19 88 ALA A CA 1
ATOM 688 C C . ALA A 1 88 ? -20.014 -23.466 9.183 1.00 60.19 88 ALA A C 1
ATOM 690 O O . ALA A 1 88 ? -20.748 -23.039 10.072 1.00 60.19 88 ALA A O 1
ATOM 691 N N . GLN A 1 89 ? -18.762 -23.856 9.438 1.00 61.16 89 GLN A N 1
ATOM 692 C CA . GLN A 1 89 ? -18.173 -23.830 10.778 1.00 61.16 89 GLN A CA 1
ATOM 693 C C . GLN A 1 89 ? -17.964 -22.392 11.290 1.00 61.16 89 GLN A C 1
ATOM 695 O O . GLN A 1 89 ? -18.237 -22.103 12.456 1.00 61.16 89 GLN A O 1
ATOM 700 N N . ALA A 1 90 ? -17.558 -21.463 10.417 1.00 57.38 90 ALA A N 1
ATOM 701 C CA . ALA A 1 90 ? -17.447 -20.040 10.743 1.00 57.38 90 ALA A CA 1
ATOM 702 C C . ALA A 1 90 ? -18.818 -19.383 11.003 1.00 57.38 90 ALA A C 1
ATOM 704 O O . ALA A 1 90 ? -18.949 -18.558 11.913 1.00 57.38 90 ALA A O 1
ATOM 705 N N . GLN A 1 91 ? -19.860 -19.777 10.261 1.00 61.34 91 GLN A N 1
ATOM 706 C CA . GLN A 1 91 ? -21.236 -19.333 10.505 1.00 61.34 91 GLN A CA 1
ATOM 707 C C . GLN A 1 91 ? -21.777 -19.862 11.838 1.00 61.34 91 GLN A C 1
ATOM 709 O O . GLN A 1 91 ? -22.297 -19.075 12.626 1.00 61.34 91 GLN A O 1
ATOM 714 N N . GLN A 1 92 ? -21.564 -21.142 12.156 1.00 62.78 92 GLN A N 1
ATOM 715 C CA . GLN A 1 92 ? -21.971 -21.722 13.444 1.00 62.78 92 GLN A CA 1
ATOM 716 C C . GLN A 1 92 ? -21.270 -21.050 14.634 1.00 62.78 92 GLN A C 1
ATOM 718 O O . GLN A 1 92 ? -21.913 -20.740 15.638 1.00 62.78 92 GLN A O 1
ATOM 723 N N . ALA A 1 93 ? -19.971 -20.755 14.519 1.00 60.66 93 ALA A N 1
ATOM 724 C CA . ALA A 1 93 ? -19.238 -20.014 15.547 1.00 60.66 93 ALA A CA 1
ATOM 725 C C . ALA A 1 93 ? -19.781 -18.582 15.726 1.00 60.66 93 ALA A C 1
ATOM 727 O O . ALA A 1 93 ? -19.905 -18.089 16.850 1.00 60.66 93 ALA A O 1
ATOM 728 N N . SER A 1 94 ? -20.168 -17.932 14.625 1.00 61.28 94 SER A N 1
ATOM 729 C CA . SER A 1 94 ? -20.747 -16.584 14.637 1.00 61.28 94 SER A CA 1
ATOM 730 C C . SER A 1 94 ? -22.155 -16.552 15.248 1.00 61.28 94 SER A C 1
ATOM 732 O O . SER A 1 94 ? -22.504 -15.614 15.968 1.00 61.28 94 SER A O 1
ATOM 734 N N . GLU A 1 95 ? -22.971 -17.578 15.006 1.00 62.56 95 GLU A N 1
ATOM 735 C CA . GLU A 1 95 ? -24.305 -17.720 15.600 1.00 62.56 95 GLU A CA 1
ATOM 736 C C . GLU A 1 95 ? -24.241 -18.039 17.096 1.00 62.56 95 GLU A C 1
ATOM 738 O O . GLU A 1 95 ? -24.958 -17.416 17.885 1.00 62.56 95 GLU A O 1
ATOM 743 N N . ALA A 1 96 ? -23.324 -18.917 17.514 1.00 60.62 96 ALA A N 1
ATOM 744 C CA . ALA A 1 96 ? -23.071 -19.197 18.927 1.00 60.62 96 ALA A CA 1
ATOM 745 C C . ALA A 1 96 ? -22.624 -17.934 19.689 1.00 60.62 96 ALA A C 1
ATOM 747 O O . ALA A 1 96 ? -23.117 -17.658 20.787 1.00 60.62 96 ALA A O 1
ATOM 748 N N . ALA A 1 97 ? -21.767 -17.104 19.080 1.00 57.19 97 ALA A N 1
ATOM 749 C CA . ALA A 1 97 ? -21.350 -15.825 19.655 1.00 57.19 97 ALA A CA 1
ATOM 750 C C . ALA A 1 97 ? -22.517 -14.827 19.796 1.00 57.19 97 ALA A C 1
ATOM 752 O O . ALA A 1 97 ? -22.613 -14.107 20.793 1.00 57.19 97 ALA A O 1
ATOM 753 N N . ARG A 1 98 ? -23.455 -14.803 18.837 1.00 60.16 98 ARG A N 1
ATOM 754 C CA . ARG A 1 98 ? -24.659 -13.952 18.902 1.00 60.16 98 ARG A CA 1
ATOM 755 C C . ARG A 1 98 ? -25.664 -14.427 19.952 1.00 60.16 98 ARG A C 1
ATOM 757 O O . ARG A 1 98 ? -26.272 -13.592 20.623 1.00 60.16 98 ARG A O 1
ATOM 764 N N . ALA A 1 99 ? -25.820 -15.738 20.132 1.00 59.03 99 ALA A N 1
ATOM 765 C CA . ALA A 1 99 ? -26.682 -16.304 21.168 1.00 59.03 99 ALA A CA 1
ATOM 766 C C . ALA A 1 99 ? -26.171 -15.970 22.581 1.00 59.03 99 ALA A C 1
ATOM 768 O O . ALA A 1 99 ? -26.960 -15.582 23.443 1.00 59.03 99 ALA A O 1
ATOM 769 N N . HIS A 1 100 ? -24.852 -16.017 22.793 1.00 57.75 100 HIS A N 1
ATOM 770 C CA . HIS A 1 100 ? -24.237 -15.703 24.085 1.00 57.75 100 HIS A CA 1
ATOM 771 C C . HIS A 1 100 ? -24.330 -14.211 24.465 1.00 57.75 100 HIS A C 1
ATOM 773 O O . HIS A 1 100 ? -24.339 -13.861 25.647 1.00 57.75 100 HIS A O 1
ATOM 779 N N . ASN A 1 101 ? -24.437 -13.321 23.473 1.00 54.81 101 ASN A N 1
ATOM 780 C CA . ASN A 1 101 ? -24.587 -11.882 23.701 1.00 54.81 101 ASN A CA 1
ATOM 781 C C . ASN A 1 101 ? -26.031 -11.500 24.095 1.00 54.81 101 ASN A C 1
ATOM 783 O O . ASN A 1 101 ? -26.247 -10.544 24.838 1.00 54.81 101 ASN A O 1
ATOM 787 N N . ARG A 1 102 ? -27.035 -12.286 23.667 1.00 54.78 102 ARG A N 1
ATOM 788 C CA . ARG A 1 102 ? -28.444 -12.082 24.056 1.00 54.78 102 ARG A CA 1
ATOM 789 C C . ARG A 1 102 ? -28.737 -12.478 25.504 1.00 54.78 102 ARG A C 1
ATOM 791 O O . ARG A 1 102 ? -29.552 -11.822 26.146 1.00 54.78 102 ARG A O 1
ATOM 798 N N . THR A 1 103 ? -28.065 -13.488 26.051 1.00 55.44 103 THR A N 1
ATOM 799 C CA . THR A 1 103 ? -28.238 -13.894 27.459 1.00 55.44 103 THR A CA 1
ATOM 800 C C . THR A 1 103 ? -27.642 -12.900 28.460 1.00 55.44 103 THR A C 1
ATOM 802 O O . THR A 1 103 ? -28.094 -12.853 29.600 1.00 55.44 103 THR A O 1
ATOM 805 N N . MET A 1 104 ? -26.698 -12.047 28.048 1.00 53.09 104 MET A N 1
ATOM 806 C CA . MET A 1 104 ? -26.118 -10.995 28.902 1.00 53.09 104 MET A CA 1
ATOM 807 C C . MET A 1 104 ? -27.005 -9.738 29.028 1.00 53.09 104 MET A C 1
ATOM 809 O O . MET A 1 104 ? -26.822 -8.959 29.960 1.00 53.09 104 MET A O 1
ATOM 813 N N . GLN A 1 105 ? -27.975 -9.528 28.127 1.00 53.25 105 GLN A N 1
ATOM 814 C CA . GLN A 1 105 ? -28.849 -8.339 28.124 1.00 53.25 105 GLN A CA 1
ATOM 815 C C . GLN A 1 105 ? -30.179 -8.518 28.876 1.00 53.25 105 GLN A C 1
ATOM 817 O O . GLN A 1 105 ? -30.909 -7.548 29.060 1.00 53.25 105 GLN A O 1
ATOM 822 N N . ALA A 1 106 ? -30.488 -9.720 29.368 1.00 48.81 106 ALA A N 1
ATOM 823 C CA . ALA A 1 106 ? -31.712 -10.002 30.119 1.00 48.81 106 ALA A CA 1
ATOM 824 C C . ALA A 1 106 ? -31.466 -10.035 31.640 1.00 48.81 106 ALA A C 1
ATOM 826 O O . ALA A 1 106 ? -31.746 -11.033 32.300 1.00 48.81 106 ALA A O 1
ATOM 827 N N . ARG A 1 107 ? -30.935 -8.950 32.222 1.00 44.88 107 ARG A N 1
ATOM 828 C CA . ARG A 1 107 ? -30.949 -8.755 33.684 1.00 44.88 107 ARG A CA 1
ATOM 829 C C . ARG A 1 107 ? -31.975 -7.668 34.038 1.00 44.88 107 ARG A C 1
ATOM 831 O O . ARG A 1 107 ? -31.802 -6.539 33.585 1.00 44.88 107 ARG A O 1
ATOM 838 N N . PRO A 1 108 ? -33.031 -7.970 34.819 1.00 48.28 108 PRO A N 1
ATOM 839 C CA . PRO A 1 108 ? -34.056 -6.991 35.157 1.00 48.28 108 PRO A CA 1
ATOM 840 C C . PRO A 1 108 ? -33.518 -5.883 36.069 1.00 48.28 108 PRO A C 1
ATOM 842 O O . PRO A 1 108 ? -32.767 -6.129 37.014 1.00 48.28 108 PRO A O 1
ATOM 845 N N . THR A 1 109 ? -33.966 -4.667 35.778 1.00 50.66 109 THR A N 1
ATOM 846 C CA . THR A 1 109 ? -33.880 -3.440 36.574 1.00 50.66 109 THR A CA 1
ATOM 847 C C . THR A 1 109 ? -3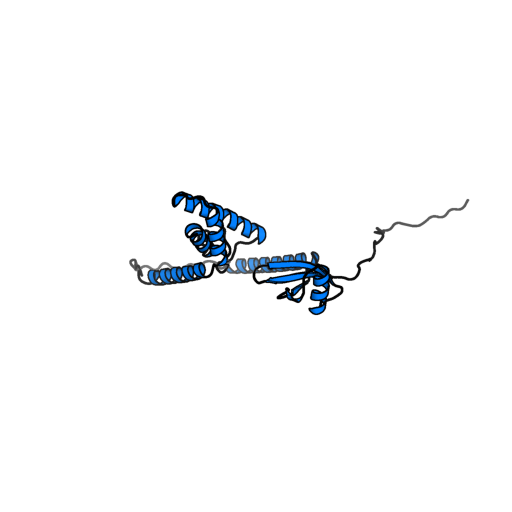4.459 -3.620 37.978 1.00 50.66 109 THR A C 1
ATOM 849 O O . THR A 1 109 ? -35.663 -3.813 38.131 1.00 50.66 109 THR A O 1
ATOM 852 N N . SER A 1 110 ? -33.620 -3.476 39.005 1.00 42.56 110 SER A N 1
ATOM 853 C CA . SER A 1 110 ? -34.047 -3.217 40.383 1.00 42.56 110 SER A CA 1
ATOM 854 C C . SER A 1 110 ? -33.720 -1.769 40.754 1.00 42.56 110 SER A C 1
ATOM 856 O O . SER A 1 110 ? -32.551 -1.380 40.793 1.00 42.56 110 SER A O 1
ATOM 858 N N . SER A 1 111 ? -34.763 -0.982 40.999 1.00 52.56 111 SER A N 1
ATOM 859 C CA . SER A 1 111 ? -34.728 0.409 41.456 1.00 52.56 111 SER A CA 1
ATOM 860 C C . SER A 1 111 ? -33.997 0.569 42.798 1.00 52.56 111 SER A C 1
ATOM 862 O O . SER A 1 111 ? -34.264 -0.216 43.709 1.00 52.56 111 SER A O 1
ATOM 864 N N . PRO A 1 112 ? -33.168 1.611 42.993 1.00 49.44 112 PRO A N 1
ATOM 865 C CA . PRO A 1 112 ? -32.818 2.101 44.320 1.00 49.44 112 PRO A CA 1
ATOM 866 C C . PRO A 1 112 ? -33.661 3.332 44.721 1.00 49.44 112 PRO A C 1
ATOM 868 O O . PRO A 1 112 ? -34.186 4.038 43.854 1.00 49.44 112 PRO A O 1
ATOM 871 N N . PRO A 1 113 ? -33.822 3.583 46.034 1.00 52.31 113 PRO A N 1
ATOM 872 C CA . PRO A 1 113 ? -34.753 4.570 46.567 1.00 52.31 113 PRO A CA 1
ATOM 873 C C . PRO A 1 113 ? -34.241 6.005 46.403 1.00 52.31 113 PRO A C 1
ATOM 875 O O . PRO A 1 113 ? -33.041 6.275 46.460 1.00 52.31 113 PRO A O 1
ATOM 878 N N . GLN A 1 114 ? -35.187 6.935 46.253 1.00 53.50 114 GLN A N 1
ATOM 879 C CA . GLN A 1 114 ? -34.957 8.365 46.433 1.00 53.50 114 GLN A CA 1
ATOM 880 C C . GLN A 1 114 ? -34.435 8.631 47.849 1.00 53.50 114 GLN A C 1
ATOM 882 O O . GLN A 1 114 ? -35.125 8.352 48.828 1.00 53.50 114 GLN A O 1
ATOM 887 N N . LEU A 1 115 ? -33.256 9.242 47.949 1.00 40.88 115 LEU A N 1
ATOM 888 C CA . LEU A 1 115 ? -32.889 10.060 49.095 1.00 40.88 115 LEU A CA 1
ATOM 889 C C . LEU A 1 115 ? -32.217 11.343 48.613 1.00 40.88 115 LEU A C 1
ATOM 891 O O . LEU A 1 115 ? -31.246 11.348 47.861 1.00 40.88 115 LEU A O 1
ATOM 895 N N . SER A 1 116 ? -32.838 12.422 49.058 1.00 46.31 116 SER A N 1
ATOM 896 C CA . SER A 1 116 ? -32.476 13.822 49.002 1.00 46.31 116 SER A CA 1
ATOM 897 C C . SER A 1 116 ? -30.985 14.118 49.155 1.00 46.31 116 SER A C 1
ATOM 899 O O . SER A 1 116 ? -30.312 13.563 50.018 1.00 46.31 116 SER A O 1
ATOM 901 N N . GLY A 1 117 ? -30.540 15.150 48.438 1.00 46.59 117 GLY A N 1
ATOM 902 C CA . GLY A 1 117 ? -29.476 16.020 48.924 1.00 46.59 117 GLY A CA 1
ATOM 903 C C . GLY A 1 117 ? -28.229 16.068 48.053 1.00 46.59 117 GLY A C 1
ATOM 904 O O . GLY A 1 117 ? -27.488 15.103 47.923 1.00 46.59 117 GLY A O 1
ATOM 905 N N . THR A 1 118 ? -27.928 17.294 47.629 1.00 41.53 118 THR A N 1
ATOM 906 C CA . THR A 1 118 ? -26.628 17.779 47.143 1.00 41.53 118 THR A CA 1
ATOM 907 C C . THR A 1 118 ? -26.366 17.595 45.650 1.00 41.53 118 THR A C 1
ATOM 909 O O . THR A 1 118 ? -25.837 16.597 45.180 1.00 41.53 118 THR A O 1
ATOM 912 N N . SER A 1 119 ? -26.667 18.660 44.909 1.00 54.00 119 SER A N 1
ATOM 913 C CA . SER A 1 119 ? -26.016 18.976 43.639 1.00 54.00 119 SER A CA 1
ATOM 914 C C . SER A 1 119 ? -24.489 18.993 43.812 1.00 54.00 119 SER A C 1
ATOM 916 O O . SER A 1 119 ? -23.999 19.780 44.626 1.00 54.00 119 SER A O 1
ATOM 918 N N . PRO A 1 120 ? -23.702 18.234 43.024 1.00 43.94 120 PRO A N 1
ATOM 919 C CA . PRO A 1 120 ? -22.329 18.583 42.748 1.00 43.94 120 PRO A CA 1
ATOM 920 C C . PRO A 1 120 ? -22.291 19.247 41.372 1.00 43.94 120 PRO A C 1
ATOM 922 O O . PRO A 1 120 ? -22.226 18.618 40.318 1.00 43.94 120 PRO A O 1
ATOM 925 N N . ARG A 1 121 ? -22.360 20.574 41.423 1.00 46.03 121 ARG A N 1
ATOM 926 C CA . ARG A 1 121 ? -21.553 21.508 40.635 1.00 46.03 121 ARG A CA 1
ATOM 927 C C . ARG A 1 121 ? -20.574 20.814 39.671 1.00 46.03 121 ARG A C 1
ATOM 929 O O . ARG A 1 121 ? -19.658 20.108 40.087 1.00 46.03 121 ARG A O 1
ATOM 936 N N . THR A 1 122 ? -20.751 21.097 38.383 1.00 54.16 122 THR A N 1
ATOM 937 C CA . THR A 1 122 ? -19.804 20.852 37.289 1.00 54.16 122 THR A CA 1
ATOM 938 C C . THR A 1 122 ? -18.342 20.862 37.752 1.00 54.16 122 THR A C 1
ATOM 940 O O . THR A 1 122 ? -17.852 21.893 38.214 1.00 54.16 122 THR A O 1
ATOM 943 N N . THR A 1 123 ? -17.605 19.773 37.544 1.00 47.59 123 THR A N 1
ATOM 944 C CA . THR A 1 123 ? -16.138 19.825 37.539 1.00 47.59 123 THR A CA 1
ATOM 945 C C . THR A 1 123 ? -15.627 19.366 36.180 1.00 47.59 123 THR A C 1
ATOM 947 O O . THR A 1 123 ? -15.448 18.186 35.895 1.00 47.59 123 THR A O 1
ATOM 950 N N . ARG A 1 124 ? -15.390 20.352 35.303 1.00 54.00 124 ARG A N 1
ATOM 951 C CA . ARG A 1 124 ? -14.513 20.208 34.136 1.00 54.00 124 ARG A CA 1
ATOM 952 C C . ARG A 1 124 ? -13.150 19.706 34.627 1.00 54.00 124 ARG A C 1
ATOM 954 O O . ARG A 1 124 ? -12.330 20.505 35.070 1.00 54.00 124 ARG A O 1
ATOM 961 N N . LYS A 1 125 ? -12.863 18.408 34.503 1.00 53.59 125 LYS A N 1
ATOM 962 C CA . LYS A 1 125 ? -11.481 17.908 34.545 1.00 53.59 125 LYS A CA 1
ATOM 963 C C . LYS A 1 125 ? -10.829 18.198 33.194 1.00 53.59 125 LYS A C 1
ATOM 965 O O . LYS A 1 125 ? -10.838 17.383 32.282 1.00 53.59 125 LYS A O 1
ATOM 970 N N . ARG A 1 126 ? -10.286 19.408 33.061 1.00 55.41 126 ARG A N 1
ATOM 971 C CA . ARG A 1 126 ? -9.660 19.949 31.842 1.00 55.41 126 ARG A CA 1
ATOM 972 C C . ARG A 1 126 ? -8.216 19.450 31.599 1.00 55.41 126 ARG A C 1
ATOM 974 O O . ARG A 1 126 ? -7.500 20.079 30.836 1.00 55.41 126 ARG A O 1
ATOM 981 N N . GLY A 1 127 ? -7.777 18.360 32.242 1.00 60.03 127 GLY A N 1
ATOM 982 C CA . GLY A 1 127 ? -6.349 17.997 32.331 1.00 60.03 127 GLY A CA 1
ATOM 983 C C . GLY A 1 127 ? -5.875 16.740 31.587 1.00 60.03 127 GLY A C 1
ATOM 984 O O . GLY A 1 127 ? -4.676 16.585 31.413 1.00 60.03 127 GLY A O 1
ATOM 985 N N . VAL A 1 128 ? -6.766 15.844 31.141 1.00 63.97 128 VAL A N 1
ATOM 986 C CA . VAL A 1 128 ? -6.355 14.528 30.581 1.00 63.97 128 VAL A CA 1
ATOM 987 C C . VAL A 1 128 ? -6.600 14.410 29.071 1.00 63.97 128 VAL A C 1
ATOM 989 O O . VAL A 1 128 ? -5.980 13.592 28.401 1.00 63.97 128 VAL A O 1
ATOM 992 N N . LEU A 1 129 ? -7.449 15.268 28.496 1.00 73.88 129 LEU A N 1
ATOM 993 C CA . LEU A 1 129 ? -7.765 15.203 27.066 1.00 73.88 129 LEU A CA 1
ATOM 994 C C . LEU A 1 129 ? -6.568 15.601 26.183 1.00 73.88 129 LEU A C 1
ATOM 996 O O . LEU A 1 129 ? -6.337 14.985 25.152 1.00 73.88 129 LEU A O 1
ATOM 1000 N N . GLY A 1 130 ? -5.792 16.603 26.610 1.00 81.81 130 GLY A N 1
ATOM 1001 C CA . GLY A 1 130 ? -4.611 17.089 25.889 1.00 81.81 130 GLY A CA 1
ATOM 1002 C C . GLY A 1 130 ? -3.556 16.007 25.628 1.00 81.81 130 GLY A C 1
ATOM 1003 O O . GLY A 1 130 ? -3.250 15.757 24.462 1.00 81.81 130 GLY A O 1
ATOM 1004 N N . PRO A 1 131 ? -3.027 15.323 26.665 1.00 86.56 131 PRO A N 1
ATOM 1005 C CA . PRO A 1 131 ? -2.019 14.286 26.456 1.00 86.56 131 PRO A CA 1
ATOM 1006 C C . PRO A 1 131 ? -2.551 13.091 25.653 1.00 86.56 131 PRO A C 1
ATOM 1008 O O . PRO A 1 131 ? -1.817 12.554 24.833 1.00 86.56 131 PRO A O 1
ATOM 1011 N N . LEU A 1 132 ? -3.825 12.705 25.808 1.00 87.12 132 LEU A N 1
ATOM 1012 C CA . LEU A 1 132 ? -4.413 11.624 25.006 1.00 87.12 132 LEU A CA 1
ATOM 1013 C C . LEU A 1 132 ? -4.528 11.984 23.521 1.00 87.12 132 LEU A C 1
ATOM 1015 O O . LEU A 1 132 ? -4.209 11.156 22.672 1.00 87.12 132 LEU A O 1
ATOM 1019 N N . ILE A 1 133 ? -4.939 13.215 23.200 1.00 89.50 133 ILE A N 1
ATOM 1020 C CA . ILE A 1 133 ? -4.981 13.698 21.813 1.00 89.50 133 ILE A CA 1
ATOM 1021 C C . ILE A 1 133 ? -3.569 13.728 21.225 1.00 89.50 133 ILE A C 1
ATOM 1023 O O . ILE A 1 133 ? -3.371 13.271 20.104 1.00 89.50 133 ILE A O 1
ATOM 1027 N N . PHE A 1 134 ? -2.581 14.208 21.985 1.00 91.12 134 PHE A N 1
ATOM 1028 C CA . PHE A 1 134 ? -1.190 14.218 21.537 1.00 91.12 134 PHE A CA 1
ATOM 1029 C C . PHE A 1 134 ? -0.685 12.805 21.225 1.00 91.12 134 PHE A C 1
ATOM 1031 O O . PHE A 1 134 ? -0.156 12.572 20.142 1.00 91.12 134 PHE A O 1
ATOM 1038 N N . VAL A 1 135 ? -0.916 11.843 22.124 1.00 93.88 135 VAL A N 1
ATOM 1039 C CA . VAL A 1 135 ? -0.556 10.436 21.894 1.00 93.88 135 VAL A CA 1
ATOM 1040 C C . VAL A 1 135 ? -1.265 9.882 20.657 1.00 93.88 135 VAL A C 1
ATOM 1042 O O . VAL A 1 135 ? -0.618 9.245 19.832 1.00 93.88 135 VAL A O 1
ATOM 1045 N N . ALA A 1 136 ? -2.559 10.160 20.478 1.00 92.00 136 ALA A N 1
ATOM 1046 C CA . ALA A 1 136 ? -3.304 9.711 19.304 1.00 92.00 136 ALA A CA 1
ATOM 1047 C C . ALA A 1 136 ? -2.728 10.278 17.995 1.00 92.00 136 ALA A C 1
ATOM 1049 O O . ALA A 1 136 ? -2.577 9.534 17.031 1.00 92.00 136 ALA A O 1
ATOM 1050 N N . ILE A 1 137 ? -2.352 11.561 17.971 1.00 93.81 137 ILE A N 1
ATOM 1051 C CA . ILE A 1 137 ? -1.716 12.201 16.808 1.00 93.81 137 ILE A CA 1
ATOM 1052 C C . ILE A 1 137 ? -0.347 11.578 16.525 1.00 93.81 137 ILE A C 1
ATOM 1054 O O . ILE A 1 137 ? -0.040 11.299 15.370 1.00 93.81 137 ILE A O 1
ATOM 1058 N N . VAL A 1 138 ? 0.465 11.328 17.557 1.00 95.56 138 VAL A N 1
ATOM 1059 C CA . VAL A 1 138 ? 1.788 10.701 17.399 1.00 95.56 138 VAL A CA 1
ATOM 1060 C C . VAL A 1 138 ? 1.657 9.284 16.846 1.00 95.56 138 VAL A C 1
ATOM 1062 O O . VAL A 1 138 ? 2.340 8.941 15.884 1.00 95.56 138 VAL A O 1
ATOM 1065 N N . VAL A 1 139 ? 0.752 8.473 17.404 1.00 94.62 139 VAL A N 1
ATOM 1066 C CA . VAL A 1 139 ? 0.488 7.112 16.911 1.00 94.62 139 VAL A CA 1
ATOM 1067 C C . VAL A 1 139 ? -0.026 7.154 15.475 1.00 94.62 139 VAL A C 1
ATOM 1069 O O . VAL A 1 139 ? 0.459 6.405 14.634 1.00 94.62 139 VAL A O 1
ATOM 1072 N N . TYR A 1 140 ? -0.958 8.057 15.170 1.00 93.94 140 TYR A N 1
ATOM 1073 C CA . TYR A 1 140 ? -1.468 8.234 13.815 1.00 93.94 140 TYR A CA 1
ATOM 1074 C C . TYR A 1 140 ? -0.353 8.610 12.835 1.00 93.94 140 TYR A C 1
ATOM 1076 O O . TYR A 1 140 ? -0.215 7.974 11.796 1.00 93.94 140 TYR A O 1
ATOM 1084 N N . GLY A 1 141 ? 0.482 9.594 13.178 1.00 93.50 141 GLY A N 1
ATOM 1085 C CA . GLY A 1 141 ? 1.616 10.013 12.354 1.00 93.50 141 GLY A CA 1
ATOM 1086 C C . GLY A 1 141 ? 2.621 8.885 12.120 1.00 93.50 141 GLY A C 1
ATOM 1087 O O . GLY A 1 141 ? 3.103 8.719 11.001 1.00 93.50 141 GLY A O 1
ATOM 1088 N N . LEU A 1 142 ? 2.875 8.056 13.136 1.00 94.38 142 LEU A N 1
ATOM 1089 C CA . LEU A 1 142 ? 3.716 6.869 12.993 1.00 94.38 142 LEU A CA 1
ATOM 1090 C C . LEU A 1 142 ? 3.102 5.878 11.993 1.00 94.38 142 LEU A C 1
ATOM 1092 O O . LEU A 1 142 ? 3.793 5.439 11.077 1.00 94.38 142 LEU A O 1
ATOM 1096 N N . LEU A 1 143 ? 1.801 5.595 12.093 1.00 93.06 143 LEU A N 1
ATOM 1097 C CA . LEU A 1 143 ? 1.102 4.731 11.133 1.00 93.06 143 LEU A CA 1
ATOM 1098 C C . LEU A 1 143 ? 1.128 5.294 9.705 1.00 93.06 143 LEU A C 1
ATOM 1100 O O . LEU A 1 143 ? 1.331 4.533 8.763 1.00 93.06 143 LEU A O 1
ATOM 1104 N N . VAL A 1 144 ? 0.989 6.613 9.534 1.00 93.62 144 VAL A N 1
ATOM 1105 C CA . VAL A 1 144 ? 1.133 7.269 8.222 1.00 93.62 144 VAL A CA 1
ATOM 1106 C C . VAL A 1 144 ? 2.542 7.052 7.670 1.00 93.62 144 VAL A C 1
ATOM 1108 O O . VAL A 1 144 ? 2.685 6.684 6.508 1.00 93.62 144 VAL A O 1
ATOM 1111 N N . SER A 1 145 ? 3.582 7.217 8.494 1.00 91.62 145 SER A N 1
ATOM 1112 C CA . SER A 1 145 ? 4.973 7.035 8.055 1.00 91.62 145 SER A CA 1
ATOM 1113 C C . SER A 1 145 ? 5.329 5.591 7.686 1.00 91.62 145 SER A C 1
ATOM 1115 O O . SER A 1 145 ? 6.221 5.375 6.873 1.00 91.62 145 SER A O 1
ATOM 1117 N N . MET A 1 146 ? 4.627 4.603 8.252 1.00 92.44 146 MET A N 1
ATOM 1118 C CA . MET A 1 146 ? 4.817 3.190 7.910 1.00 92.44 146 MET A CA 1
ATOM 1119 C C . MET A 1 146 ? 4.058 2.764 6.647 1.00 92.44 146 MET A C 1
ATOM 1121 O O . MET A 1 146 ? 4.341 1.696 6.107 1.00 92.44 146 MET A O 1
ATOM 1125 N N . ALA A 1 147 ? 3.122 3.577 6.147 1.00 93.25 147 ALA A N 1
ATOM 1126 C CA . ALA A 1 147 ? 2.301 3.255 4.983 1.00 93.25 147 ALA A CA 1
ATOM 1127 C C . ALA A 1 147 ? 3.012 3.560 3.646 1.00 93.25 147 ALA A C 1
ATOM 1129 O O . ALA A 1 147 ? 2.500 4.288 2.789 1.00 93.25 147 ALA A O 1
ATOM 1130 N N . SER A 1 148 ? 4.211 2.997 3.469 1.00 91.81 148 SER A N 1
ATOM 1131 C CA . SER A 1 148 ? 5.091 3.258 2.324 1.00 91.81 148 SER A CA 1
ATOM 1132 C C . SER A 1 148 ? 4.484 2.844 0.981 1.00 91.81 148 SER A C 1
ATOM 1134 O O . SER A 1 148 ? 4.712 3.522 -0.018 1.00 91.81 148 SER A O 1
ATOM 1136 N N . TYR A 1 149 ? 3.698 1.762 0.926 1.00 91.44 149 TYR A N 1
ATOM 1137 C CA . TYR A 1 149 ? 3.014 1.340 -0.303 1.00 91.44 149 TYR A CA 1
ATOM 1138 C C . TYR A 1 149 ? 2.017 2.391 -0.791 1.00 91.44 149 TYR A C 1
ATOM 1140 O O . TYR A 1 149 ? 2.126 2.850 -1.926 1.00 91.44 149 TYR A O 1
ATOM 1148 N N . SER A 1 150 ? 1.106 2.836 0.081 1.00 93.06 150 SER A N 1
ATOM 1149 C CA . SER A 1 150 ? 0.165 3.917 -0.219 1.00 93.06 150 SER A CA 1
ATOM 1150 C C . SER A 1 150 ? 0.871 5.203 -0.640 1.00 93.06 150 SER A C 1
ATOM 1152 O O . SER A 1 150 ? 0.442 5.845 -1.595 1.00 93.06 150 SER A O 1
ATOM 1154 N N . PHE A 1 151 ? 1.962 5.576 0.038 1.00 95.25 151 PHE A N 1
ATOM 1155 C CA . PHE A 1 151 ? 2.749 6.750 -0.340 1.00 95.25 151 PHE A CA 1
ATOM 1156 C C . PHE A 1 151 ? 3.312 6.624 -1.763 1.00 95.25 151 PHE A C 1
ATOM 1158 O O . PHE A 1 151 ? 3.132 7.532 -2.571 1.00 95.25 151 PHE A O 1
ATOM 1165 N N . ASN A 1 152 ? 3.926 5.483 -2.091 1.00 93.31 152 ASN A N 1
ATOM 1166 C CA . ASN A 1 152 ? 4.474 5.221 -3.424 1.00 93.31 152 ASN A CA 1
ATOM 1167 C C . ASN A 1 152 ? 3.389 5.156 -4.508 1.00 93.31 152 ASN A C 1
ATOM 1169 O O . ASN A 1 152 ? 3.609 5.598 -5.630 1.00 93.31 152 ASN A O 1
ATOM 1173 N N . LEU A 1 153 ? 2.203 4.632 -4.193 1.00 90.38 153 LEU A N 1
ATOM 1174 C CA . LEU A 1 153 ? 1.061 4.708 -5.105 1.00 90.38 153 LEU A CA 1
ATOM 1175 C C . LEU A 1 153 ? 0.674 6.163 -5.380 1.00 90.38 153 LEU A C 1
ATOM 1177 O O . LEU A 1 153 ? 0.463 6.529 -6.532 1.00 90.38 153 LEU A O 1
ATOM 1181 N N . GLY A 1 154 ? 0.638 6.996 -4.338 1.00 91.75 154 GLY A N 1
ATOM 1182 C CA . GLY A 1 154 ? 0.372 8.423 -4.474 1.00 91.75 154 GLY A CA 1
ATOM 1183 C C . GLY A 1 154 ? 1.391 9.123 -5.373 1.00 91.75 154 GLY A C 1
ATOM 1184 O O . GLY A 1 154 ? 1.000 9.846 -6.282 1.00 91.75 154 GLY A O 1
ATOM 1185 N N . THR A 1 155 ? 2.690 8.880 -5.178 1.00 92.56 155 THR A N 1
ATOM 1186 C CA . THR A 1 155 ? 3.735 9.501 -6.013 1.00 92.56 155 THR A CA 1
ATOM 1187 C C . THR A 1 155 ? 3.674 9.045 -7.471 1.00 92.56 155 THR A C 1
ATOM 1189 O O . THR A 1 155 ? 3.988 9.823 -8.368 1.00 92.56 155 THR A O 1
ATOM 1192 N N . ILE A 1 156 ? 3.236 7.811 -7.740 1.00 89.88 156 ILE A N 1
ATOM 1193 C CA . ILE A 1 156 ? 2.998 7.346 -9.112 1.00 89.88 156 ILE A CA 1
ATOM 1194 C C . ILE A 1 156 ? 1.867 8.151 -9.759 1.00 89.88 156 ILE A C 1
ATOM 1196 O O . ILE A 1 156 ? 2.045 8.618 -10.880 1.00 89.88 156 ILE A O 1
ATOM 1200 N N . GLU A 1 157 ? 0.748 8.352 -9.057 1.00 88.12 157 GLU A N 1
ATOM 1201 C CA . GLU A 1 157 ? -0.391 9.148 -9.548 1.00 88.12 157 GLU A CA 1
ATOM 1202 C C . GLU A 1 157 ? -0.017 10.618 -9.785 1.00 88.12 157 GLU A C 1
ATOM 1204 O O . GLU A 1 157 ? -0.502 11.242 -10.731 1.00 88.12 157 GLU A O 1
ATOM 1209 N N . ALA A 1 158 ? 0.900 11.161 -8.982 1.00 87.06 158 ALA A N 1
ATOM 1210 C CA . ALA A 1 158 ? 1.406 12.516 -9.165 1.00 87.06 158 ALA A CA 1
ATOM 1211 C C . ALA A 1 158 ? 2.064 12.727 -10.541 1.00 87.06 158 ALA A C 1
ATOM 1213 O O . ALA A 1 158 ? 1.845 13.760 -11.168 1.00 87.06 158 ALA A O 1
ATOM 1214 N N . ASN A 1 159 ? 2.772 11.721 -11.073 1.00 84.06 159 ASN A N 1
ATOM 1215 C CA . ASN A 1 159 ? 3.418 11.810 -12.392 1.00 84.06 159 ASN A CA 1
ATOM 1216 C C . ASN A 1 159 ? 2.425 11.960 -13.555 1.00 84.06 159 ASN A C 1
ATOM 1218 O O . ASN A 1 159 ? 2.812 12.376 -14.646 1.00 84.06 159 ASN A O 1
ATOM 1222 N N . PHE A 1 160 ? 1.159 11.589 -13.350 1.00 80.25 160 PHE A N 1
ATOM 1223 C CA . PHE A 1 160 ? 0.107 11.707 -14.360 1.00 80.25 160 PHE A CA 1
ATOM 1224 C C . PHE A 1 160 ? -0.691 13.006 -14.230 1.00 80.25 160 PHE A C 1
ATOM 1226 O O . PHE A 1 160 ? -1.551 13.287 -15.070 1.00 80.25 160 PHE A O 1
ATOM 1233 N N . ARG A 1 161 ? -0.410 13.828 -13.211 1.00 79.00 161 ARG A N 1
ATOM 1234 C CA . ARG A 1 161 ? -1.002 15.158 -13.106 1.00 79.00 161 ARG A CA 1
ATOM 1235 C C . ARG A 1 161 ? -0.304 16.128 -14.049 1.00 79.00 161 ARG A C 1
ATOM 1237 O O . ARG A 1 161 ? 0.908 16.292 -14.044 1.00 79.00 161 ARG A O 1
ATOM 1244 N N . VAL A 1 162 ? -1.119 16.826 -14.830 1.00 73.56 162 VAL A N 1
ATOM 1245 C CA . VAL A 1 162 ? -0.709 18.024 -15.566 1.00 73.56 162 VAL A CA 1
ATOM 1246 C C . VAL A 1 162 ? -0.623 19.183 -14.570 1.00 73.56 162 VAL A C 1
ATOM 1248 O O . VAL A 1 162 ? -1.443 19.227 -13.651 1.00 73.56 162 VAL A O 1
ATOM 1251 N N . ASP A 1 163 ? 0.335 20.103 -14.741 1.00 69.75 163 ASP A N 1
ATOM 1252 C CA . ASP A 1 163 ? 0.530 21.277 -13.875 1.00 69.75 163 ASP A CA 1
ATOM 1253 C C . ASP A 1 163 ? -0.804 21.971 -13.549 1.00 69.75 163 ASP A C 1
ATOM 1255 O O . ASP A 1 163 ? -1.401 22.680 -14.362 1.00 69.75 163 ASP A O 1
ATOM 1259 N N . SER A 1 164 ? -1.291 21.728 -12.334 1.00 79.75 164 SER A N 1
ATOM 1260 C CA . SER A 1 164 ? -2.609 22.137 -11.861 1.00 79.75 164 SER A CA 1
ATOM 1261 C C . SER A 1 164 ? -2.469 22.900 -10.552 1.00 79.75 164 SER A C 1
ATOM 1263 O O . SER A 1 164 ? -1.623 22.568 -9.720 1.00 79.75 164 SER A O 1
ATOM 1265 N N . SER A 1 165 ? -3.338 23.883 -10.315 1.00 89.31 165 SER A N 1
ATOM 1266 C CA . SER A 1 165 ? -3.385 24.583 -9.027 1.00 89.31 165 SER A CA 1
ATOM 1267 C C . SER A 1 165 ? -3.622 23.606 -7.865 1.00 89.31 165 SER A C 1
ATOM 1269 O O . SER A 1 165 ? -4.218 22.544 -8.045 1.00 89.31 165 SER A O 1
ATOM 1271 N N . PHE A 1 166 ? -3.187 23.970 -6.654 1.00 89.75 166 PHE A N 1
ATOM 1272 C CA . PHE A 1 166 ? -3.274 23.098 -5.472 1.00 89.75 166 PHE A CA 1
ATOM 1273 C C . PHE A 1 166 ? -4.696 22.576 -5.181 1.00 89.75 166 PHE A C 1
ATOM 1275 O O . PHE A 1 166 ? -4.860 21.453 -4.717 1.00 89.75 166 PHE A O 1
ATOM 1282 N N . GLY A 1 167 ? -5.735 23.368 -5.461 1.00 89.81 167 GLY A N 1
ATOM 1283 C CA . GLY A 1 167 ? -7.119 22.915 -5.287 1.00 89.81 167 GLY A CA 1
ATOM 1284 C C . GLY A 1 167 ? -7.470 21.766 -6.233 1.00 89.81 167 GLY A C 1
ATOM 1285 O O . GLY A 1 167 ? -7.911 20.711 -5.790 1.00 89.81 167 GLY A O 1
ATOM 1286 N N . VAL A 1 168 ? -7.179 21.943 -7.525 1.00 89.19 168 VAL A N 1
ATOM 1287 C CA . VAL A 1 168 ? -7.416 20.921 -8.559 1.00 89.19 168 VAL A CA 1
ATOM 1288 C C . VAL A 1 168 ? -6.562 19.682 -8.297 1.00 89.19 168 VAL A C 1
ATOM 1290 O O . VAL A 1 168 ? -7.039 18.561 -8.400 1.00 89.19 168 VAL A O 1
ATOM 1293 N N . ALA A 1 169 ? -5.317 19.888 -7.878 1.00 89.44 169 ALA A N 1
ATOM 1294 C CA . ALA A 1 169 ? -4.400 18.845 -7.452 1.00 89.44 169 ALA A CA 1
ATOM 1295 C C . ALA A 1 169 ? -4.977 17.957 -6.342 1.00 89.44 169 ALA A C 1
ATOM 1297 O O . ALA A 1 169 ? -4.966 16.731 -6.445 1.00 89.44 169 ALA A O 1
ATOM 1298 N N . LEU A 1 170 ? -5.490 18.589 -5.284 1.00 92.56 170 LEU A N 1
ATOM 1299 C CA . LEU A 1 170 ? -6.072 17.905 -4.138 1.00 92.56 170 LEU A CA 1
ATOM 1300 C C . LEU A 1 170 ? -7.331 17.127 -4.521 1.00 92.56 170 LEU A C 1
ATOM 1302 O O . LEU A 1 170 ? -7.503 16.001 -4.053 1.00 92.56 170 LEU A O 1
ATOM 1306 N N . ASP A 1 171 ? -8.186 17.705 -5.363 1.00 91.94 171 ASP A N 1
ATOM 1307 C CA . ASP A 1 171 ? -9.406 17.044 -5.824 1.00 91.94 171 ASP A CA 1
ATOM 1308 C C . ASP A 1 171 ? -9.089 15.839 -6.715 1.00 91.94 171 ASP A C 1
ATOM 1310 O O . ASP A 1 171 ? -9.641 14.763 -6.488 1.00 91.94 171 ASP A O 1
ATOM 1314 N N . THR A 1 172 ? -8.129 15.961 -7.638 1.00 90.88 172 THR A N 1
ATOM 1315 C CA . THR A 1 172 ? -7.647 14.828 -8.444 1.00 90.88 172 THR A CA 1
ATOM 1316 C C . THR A 1 172 ? -7.079 13.726 -7.552 1.00 90.88 172 THR A C 1
ATOM 1318 O O . THR A 1 172 ? -7.508 12.581 -7.651 1.00 90.88 172 THR A O 1
ATOM 1321 N N . CYS A 1 173 ? -6.192 14.062 -6.610 1.00 92.75 173 CYS A N 1
ATOM 1322 C CA . CYS A 1 173 ? -5.623 13.082 -5.682 1.00 92.75 173 CYS A CA 1
ATOM 1323 C C . CYS A 1 173 ? -6.691 12.402 -4.812 1.00 92.75 173 CYS A C 1
ATOM 1325 O O . CYS A 1 173 ? -6.589 11.211 -4.523 1.00 92.75 173 CYS A O 1
ATOM 1327 N N . ARG A 1 174 ? -7.733 13.128 -4.390 1.00 93.94 174 ARG A N 1
ATOM 1328 C CA . ARG A 1 174 ? -8.863 12.542 -3.655 1.00 93.94 174 ARG A CA 1
ATOM 1329 C C . ARG A 1 174 ? -9.711 11.622 -4.522 1.00 93.94 174 ARG A C 1
ATOM 1331 O O . ARG A 1 174 ? -10.122 10.576 -4.027 1.00 93.94 174 ARG A O 1
ATOM 1338 N N . SER A 1 175 ? -9.956 11.997 -5.775 1.00 93.12 175 SER A N 1
ATOM 1339 C CA . SER A 1 175 ? -10.677 11.154 -6.731 1.00 93.12 175 SER A CA 1
ATOM 1340 C C . SER A 1 175 ? -9.926 9.842 -6.954 1.00 93.12 175 SER A C 1
ATOM 1342 O O . SER A 1 175 ? -10.488 8.773 -6.727 1.00 93.12 175 SER A O 1
ATOM 1344 N N . SER A 1 176 ? -8.627 9.918 -7.265 1.00 92.94 176 SER A N 1
ATOM 1345 C CA . SER A 1 176 ? -7.772 8.740 -7.448 1.00 92.94 176 SER A CA 1
ATOM 1346 C C . SER A 1 176 ? -7.699 7.876 -6.188 1.00 92.94 176 SER A C 1
ATOM 1348 O O . SER A 1 176 ? -7.744 6.652 -6.274 1.00 92.94 176 SER A O 1
ATOM 1350 N N . LEU A 1 177 ? -7.634 8.486 -4.997 1.00 94.19 177 LEU A N 1
ATOM 1351 C CA . LEU A 1 177 ? -7.681 7.742 -3.736 1.00 94.19 177 LEU A CA 1
ATOM 1352 C C . LEU A 1 177 ? -8.982 6.935 -3.602 1.00 94.19 177 LEU A C 1
ATOM 1354 O O . LEU A 1 177 ? -8.934 5.784 -3.170 1.00 94.19 177 LEU A O 1
ATOM 1358 N N . GLY A 1 178 ? -10.125 7.535 -3.946 1.00 93.19 178 GLY A N 1
ATOM 1359 C CA . GLY A 1 178 ? -11.430 6.876 -3.901 1.00 93.19 178 GLY A CA 1
ATOM 1360 C C . GLY A 1 178 ? -11.486 5.661 -4.824 1.00 93.19 178 GLY A C 1
ATOM 1361 O O . GLY A 1 178 ? -11.809 4.566 -4.371 1.00 93.19 178 GLY A O 1
ATOM 1362 N N . GLU A 1 179 ? -11.066 5.829 -6.078 1.00 92.44 179 GLU A N 1
ATOM 1363 C CA . GLU A 1 179 ? -11.007 4.737 -7.059 1.00 92.44 179 GLU A CA 1
ATOM 1364 C C . GLU A 1 179 ? -10.096 3.593 -6.592 1.00 92.44 179 GLU A C 1
ATOM 1366 O O . GLU A 1 179 ? -10.458 2.418 -6.678 1.00 92.44 179 GLU A O 1
ATOM 1371 N N . ARG A 1 180 ? -8.926 3.921 -6.028 1.00 91.62 180 ARG A N 1
ATOM 1372 C CA . ARG A 1 180 ? -7.993 2.925 -5.481 1.00 91.62 180 ARG A CA 1
ATOM 1373 C C . ARG A 1 180 ? -8.575 2.195 -4.274 1.00 91.62 180 ARG A C 1
ATOM 1375 O O . ARG A 1 180 ? -8.432 0.981 -4.180 1.00 91.62 180 ARG A O 1
ATOM 1382 N N . ALA A 1 181 ? -9.239 2.906 -3.368 1.00 91.88 181 ALA A N 1
ATOM 1383 C CA . ALA A 1 181 ? -9.882 2.311 -2.201 1.00 91.88 181 ALA A CA 1
ATOM 1384 C C . ALA A 1 181 ? -11.022 1.351 -2.583 1.00 91.88 181 ALA A C 1
ATOM 1386 O O . ALA A 1 181 ? -11.166 0.292 -1.970 1.00 91.88 181 ALA A O 1
ATOM 1387 N N . GLU A 1 182 ? -11.816 1.695 -3.599 1.00 91.06 182 GLU A N 1
ATOM 1388 C CA . GLU A 1 182 ? -12.864 0.817 -4.130 1.00 91.06 182 GLU A CA 1
ATOM 1389 C C . GLU A 1 182 ? -12.280 -0.410 -4.836 1.00 91.06 182 GLU A C 1
ATOM 1391 O O . GLU A 1 182 ? -12.760 -1.527 -4.634 1.00 91.06 182 GLU A O 1
ATOM 1396 N N . PHE A 1 183 ? -11.212 -0.226 -5.614 1.00 89.25 183 PHE A N 1
ATOM 1397 C CA . PHE A 1 183 ? -10.505 -1.319 -6.277 1.00 89.25 183 PHE A CA 1
ATOM 1398 C C . PHE A 1 183 ? -9.908 -2.317 -5.274 1.00 89.25 183 PHE A C 1
ATOM 1400 O O . PHE A 1 183 ? -10.082 -3.527 -5.422 1.00 89.25 183 PHE A O 1
ATOM 1407 N N . GLU A 1 184 ? -9.265 -1.823 -4.215 1.00 89.12 184 GLU A N 1
ATOM 1408 C CA . GLU A 1 184 ? -8.729 -2.653 -3.129 1.00 89.12 184 GLU A CA 1
ATOM 1409 C C . GLU A 1 184 ? -9.832 -3.437 -2.410 1.00 89.12 184 GLU A C 1
ATOM 1411 O O . GLU A 1 184 ? -9.693 -4.640 -2.169 1.00 89.12 184 GLU A O 1
ATOM 1416 N N . LEU A 1 185 ? -10.965 -2.786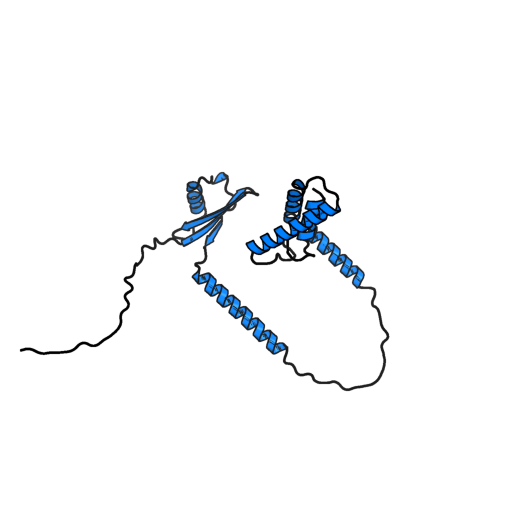 -2.125 1.00 89.00 185 LEU A N 1
ATOM 1417 C CA . LEU A 1 185 ? -12.130 -3.444 -1.537 1.00 89.00 185 LEU A CA 1
ATOM 1418 C C . LEU A 1 185 ? -12.693 -4.533 -2.463 1.00 89.00 185 LEU A C 1
ATOM 1420 O O . LEU A 1 185 ? -13.079 -5.598 -1.984 1.00 89.00 185 LEU A O 1
ATOM 1424 N N . ALA A 1 186 ? -12.716 -4.299 -3.776 1.00 87.94 186 ALA A N 1
ATOM 1425 C CA . ALA A 1 186 ? -13.197 -5.268 -4.757 1.00 87.94 186 ALA A CA 1
ATOM 1426 C C . ALA A 1 186 ? -12.278 -6.495 -4.878 1.00 87.94 186 ALA A C 1
ATOM 1428 O O . ALA A 1 186 ? -12.773 -7.615 -4.998 1.00 87.94 186 ALA A O 1
ATOM 1429 N N . ILE A 1 187 ? -10.954 -6.308 -4.818 1.00 88.19 187 ILE A N 1
ATOM 1430 C CA . ILE A 1 187 ? -9.985 -7.414 -4.886 1.00 88.19 187 ILE A CA 1
ATOM 1431 C C . ILE A 1 187 ? -10.010 -8.252 -3.612 1.00 88.19 187 ILE A C 1
ATOM 1433 O O . ILE A 1 187 ? -9.991 -9.481 -3.673 1.00 88.19 187 ILE A O 1
ATOM 1437 N N . HIS A 1 188 ? -10.004 -7.594 -2.455 1.00 87.88 188 HIS A N 1
ATOM 1438 C CA . HIS A 1 188 ? -9.823 -8.276 -1.178 1.00 87.88 188 HIS A CA 1
ATOM 1439 C C . HIS A 1 188 ? -11.137 -8.664 -0.498 1.00 87.88 188 HIS A C 1
ATOM 1441 O O . HIS A 1 188 ? -11.126 -9.494 0.407 1.00 87.88 188 HIS A O 1
ATOM 1447 N N . GLY A 1 189 ? -12.266 -8.096 -0.928 1.00 87.81 189 GLY A N 1
ATOM 1448 C CA . GLY A 1 189 ? -13.588 -8.348 -0.353 1.00 87.81 189 GLY A CA 1
ATOM 1449 C C . GLY A 1 189 ? -13.788 -7.754 1.046 1.00 87.81 189 GLY A C 1
ATOM 1450 O O . GLY A 1 189 ? -14.851 -7.934 1.638 1.00 87.81 189 GLY A O 1
ATOM 1451 N N . GLU A 1 190 ? -12.793 -7.047 1.585 1.00 86.56 190 GLU A N 1
ATOM 1452 C CA . GLU A 1 190 ? -12.829 -6.439 2.911 1.00 86.56 190 GLU A CA 1
ATOM 1453 C C . GLU A 1 190 ? -12.070 -5.111 2.954 1.00 86.56 190 GLU A C 1
ATOM 1455 O O . GLU A 1 190 ? -11.145 -4.870 2.176 1.00 86.56 190 GLU A O 1
ATOM 1460 N N . ASN A 1 191 ? -12.461 -4.242 3.890 1.00 87.12 191 ASN A N 1
ATOM 1461 C CA . ASN A 1 191 ? -11.745 -2.993 4.110 1.00 87.12 191 ASN A CA 1
ATOM 1462 C C . ASN A 1 191 ? -10.399 -3.263 4.798 1.00 87.12 191 ASN A C 1
ATOM 1464 O O . ASN A 1 191 ? -10.353 -4.029 5.766 1.00 87.12 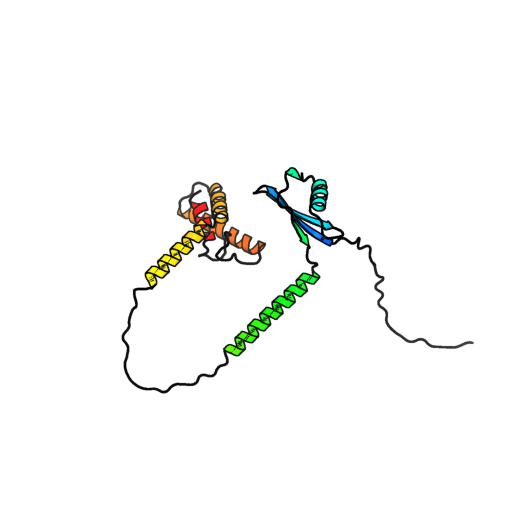191 ASN A O 1
ATOM 1468 N N . PRO A 1 192 ? -9.319 -2.590 4.367 1.00 88.31 192 PRO A N 1
ATOM 1469 C CA . PRO A 1 192 ? -8.030 -2.695 5.028 1.00 88.31 192 PRO A CA 1
ATOM 1470 C C . PRO A 1 192 ? -8.125 -2.319 6.513 1.00 88.31 192 PRO A C 1
ATOM 1472 O O . PRO A 1 192 ? -8.777 -1.342 6.886 1.00 88.31 192 PRO A O 1
ATOM 1475 N N . GLY A 1 193 ? -7.473 -3.114 7.366 1.00 87.06 193 GLY A N 1
ATOM 1476 C CA . GLY A 1 193 ? -7.349 -2.812 8.790 1.00 87.06 193 GLY A CA 1
ATOM 1477 C C . GLY A 1 193 ? -6.386 -1.649 9.044 1.00 87.06 193 GLY A C 1
ATOM 1478 O O . GLY A 1 193 ? -5.510 -1.379 8.228 1.00 87.06 193 GLY A O 1
ATOM 1479 N N . LEU A 1 194 ? -6.485 -1.027 10.224 1.00 85.31 194 LEU A N 1
ATOM 1480 C CA . LEU A 1 194 ? -5.755 0.198 10.599 1.00 85.31 194 LEU A CA 1
ATOM 1481 C C . LEU A 1 194 ? -4.227 0.145 10.386 1.00 85.31 194 LEU A C 1
ATOM 1483 O O . LEU A 1 194 ? -3.597 1.175 10.164 1.00 85.31 194 LEU A O 1
ATOM 1487 N N . PHE A 1 195 ? -3.634 -1.045 10.491 1.00 87.00 195 PHE A N 1
ATOM 1488 C CA . PHE A 1 195 ? -2.188 -1.274 10.370 1.00 87.00 195 PHE A CA 1
ATOM 1489 C C . PHE A 1 195 ? -1.744 -1.685 8.966 1.00 87.00 195 PHE A C 1
ATOM 1491 O O . PHE A 1 195 ? -0.568 -1.955 8.746 1.00 87.00 195 PHE A O 1
ATOM 1498 N N . THR A 1 196 ? -2.681 -1.796 8.030 1.00 88.38 196 THR A N 1
ATOM 1499 C CA . THR A 1 196 ? -2.360 -2.111 6.641 1.00 88.38 196 THR A CA 1
ATOM 1500 C C . THR A 1 196 ? -2.011 -0.832 5.890 1.00 88.38 196 THR A C 1
ATOM 1502 O O . THR A 1 196 ? -2.509 0.247 6.209 1.00 88.38 196 THR A O 1
ATOM 1505 N N . ASP A 1 197 ? -1.148 -0.939 4.888 1.00 90.19 197 ASP A N 1
ATOM 1506 C CA . ASP A 1 197 ? -0.665 0.213 4.124 1.00 90.19 197 ASP A CA 1
ATOM 1507 C C . ASP A 1 197 ? -1.457 0.473 2.836 1.00 90.19 197 ASP A C 1
ATOM 1509 O O . ASP A 1 197 ? -0.999 1.231 1.983 1.00 90.19 197 ASP A O 1
ATOM 1513 N N . ARG A 1 198 ? -2.633 -0.150 2.701 1.00 91.62 198 ARG A N 1
ATOM 1514 C CA . ARG A 1 198 ? -3.479 -0.072 1.508 1.00 91.62 198 ARG A CA 1
ATOM 1515 C C . ARG A 1 198 ? -4.519 1.046 1.630 1.00 91.62 198 ARG A C 1
ATOM 1517 O O . ARG A 1 198 ? -5.040 1.261 2.732 1.00 91.62 198 ARG A O 1
ATOM 1524 N N . PRO A 1 199 ? -4.865 1.728 0.522 1.00 91.50 199 PRO A N 1
ATOM 1525 C CA . PRO A 1 199 ? -5.969 2.681 0.480 1.00 91.50 199 PRO A CA 1
ATOM 1526 C C . PRO A 1 199 ? -7.278 2.077 0.997 1.00 91.50 199 PRO A C 1
ATOM 1528 O O . PRO A 1 199 ? -7.611 0.932 0.707 1.00 91.50 199 PRO A O 1
ATOM 1531 N N . SER A 1 200 ? -8.026 2.858 1.770 1.00 93.25 200 SER A N 1
ATOM 1532 C CA . SER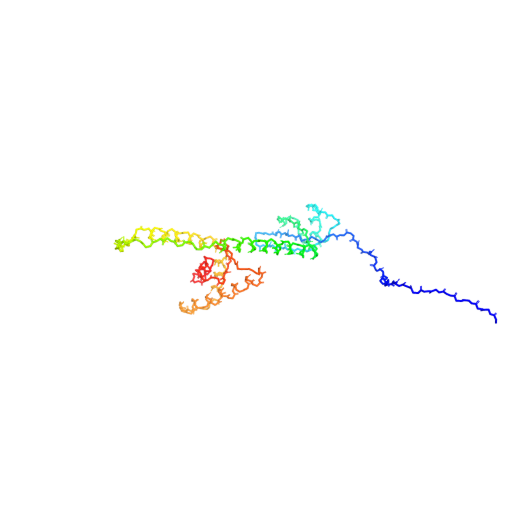 A 1 200 ? -9.255 2.442 2.442 1.00 93.25 200 SER A CA 1
ATOM 1533 C C . SER A 1 200 ? -10.411 3.362 2.085 1.00 93.25 200 SER A C 1
ATOM 1535 O O . SER A 1 200 ? -10.228 4.567 1.918 1.00 93.25 200 SER A O 1
ATOM 1537 N N . THR A 1 201 ? -11.634 2.834 2.084 1.00 91.12 201 THR A N 1
ATOM 1538 C CA . THR A 1 201 ? -12.842 3.673 1.998 1.00 91.12 201 THR A CA 1
ATOM 1539 C C . THR A 1 201 ? -13.068 4.491 3.277 1.00 91.12 201 THR A C 1
ATOM 1541 O O . THR A 1 201 ? -13.829 5.459 3.284 1.00 91.12 201 THR A O 1
ATOM 1544 N N . PHE A 1 202 ? -12.382 4.147 4.373 1.00 90.44 202 PHE A N 1
ATOM 1545 C CA . PHE A 1 202 ? -12.449 4.896 5.620 1.00 90.44 202 PHE A CA 1
ATOM 1546 C C . PHE A 1 202 ? -11.631 6.202 5.537 1.00 90.44 202 PHE A C 1
ATOM 1548 O O . PHE A 1 202 ? -10.410 6.150 5.398 1.00 90.44 202 PHE A O 1
ATOM 1555 N N . PRO A 1 203 ? -12.243 7.392 5.688 1.00 86.81 203 PRO A N 1
ATOM 1556 C CA . PRO A 1 203 ? -11.582 8.667 5.387 1.00 86.81 203 PRO A CA 1
ATOM 1557 C C . PRO A 1 203 ? -10.398 8.992 6.306 1.00 86.81 203 PRO A C 1
ATOM 1559 O O . PRO A 1 203 ? -9.437 9.613 5.864 1.00 86.81 203 PRO A O 1
ATOM 1562 N N . ALA A 1 204 ? -10.438 8.557 7.567 1.00 89.19 204 ALA A N 1
ATOM 1563 C CA . ALA A 1 204 ? -9.373 8.791 8.543 1.00 89.19 204 ALA A CA 1
ATOM 1564 C C . ALA A 1 204 ? -8.383 7.614 8.627 1.00 89.19 204 ALA A C 1
ATOM 1566 O O . ALA A 1 204 ? -7.824 7.344 9.688 1.00 89.19 204 ALA A O 1
ATOM 1567 N N . HIS A 1 205 ? -8.203 6.865 7.536 1.00 93.94 205 HIS A N 1
ATOM 1568 C CA . HIS A 1 205 ? -7.220 5.789 7.489 1.00 93.94 205 HIS A CA 1
ATOM 1569 C C . HIS A 1 205 ? -5.800 6.360 7.292 1.00 93.94 205 HIS A C 1
ATOM 1571 O O . HIS A 1 205 ? -5.599 7.177 6.386 1.00 93.94 205 HIS A O 1
ATOM 1577 N N . PRO A 1 206 ? -4.786 5.920 8.061 1.00 94.62 206 PRO A N 1
ATOM 1578 C CA . PRO A 1 206 ? -3.412 6.410 7.912 1.00 94.62 206 PRO A CA 1
ATOM 1579 C C . PRO A 1 206 ? -2.865 6.242 6.487 1.00 94.62 206 PRO A C 1
ATOM 1581 O O . PRO A 1 206 ? -2.268 7.165 5.933 1.00 94.62 206 PRO A O 1
ATOM 1584 N N . ALA A 1 207 ? -3.160 5.107 5.847 1.00 94.50 207 ALA A N 1
ATOM 1585 C CA . ALA A 1 207 ? -2.746 4.836 4.470 1.00 94.50 207 ALA A CA 1
ATOM 1586 C C . ALA A 1 207 ? -3.358 5.807 3.440 1.00 94.50 207 ALA A C 1
ATOM 1588 O O . ALA A 1 207 ? -2.727 6.101 2.428 1.00 94.50 207 ALA A O 1
ATOM 1589 N N . ASN A 1 208 ? -4.543 6.368 3.706 1.00 96.12 208 ASN A N 1
ATOM 1590 C CA . ASN A 1 208 ? -5.144 7.389 2.841 1.00 96.12 208 ASN A CA 1
ATOM 1591 C C . ASN A 1 208 ? -4.381 8.707 2.934 1.00 96.12 208 ASN A C 1
ATOM 1593 O O . ASN A 1 208 ? -4.170 9.387 1.935 1.00 96.12 208 ASN A O 1
ATOM 1597 N N . THR A 1 209 ? -3.939 9.058 4.143 1.00 95.81 209 THR A N 1
ATOM 1598 C CA . THR A 1 209 ? -3.123 10.258 4.352 1.00 95.81 209 THR A CA 1
ATOM 1599 C C . THR A 1 209 ? -1.763 10.100 3.683 1.00 95.81 209 THR A C 1
ATOM 1601 O O . THR A 1 209 ? -1.327 11.016 2.996 1.00 95.81 209 THR A O 1
ATOM 1604 N N . ALA A 1 210 ? -1.126 8.933 3.814 1.00 95.69 210 ALA A N 1
ATOM 1605 C CA . ALA A 1 210 ? 0.140 8.643 3.143 1.00 95.69 210 ALA A CA 1
ATOM 1606 C C . ALA A 1 210 ? 0.019 8.750 1.614 1.00 95.69 210 ALA A C 1
ATOM 1608 O O . ALA A 1 210 ? 0.853 9.394 0.981 1.00 95.69 210 ALA A O 1
ATOM 1609 N N . PHE A 1 211 ? -1.053 8.204 1.032 1.00 96.19 211 PHE A N 1
ATOM 1610 C CA . PHE A 1 211 ? -1.336 8.332 -0.398 1.00 96.19 211 PHE A CA 1
ATOM 1611 C C . PHE A 1 211 ? -1.503 9.791 -0.833 1.00 96.19 211 PHE A C 1
ATOM 1613 O O . PHE A 1 211 ? -0.866 10.224 -1.789 1.00 96.19 211 PHE A O 1
ATOM 1620 N N . LEU A 1 212 ? -2.317 10.577 -0.118 1.00 95.25 212 LEU A N 1
ATOM 1621 C CA . LEU A 1 212 ? -2.523 11.990 -0.452 1.00 95.25 212 LEU A CA 1
ATOM 1622 C C . LEU A 1 212 ? -1.226 12.794 -0.337 1.00 95.25 212 LEU A C 1
ATOM 1624 O O . LEU A 1 212 ? -0.968 13.643 -1.183 1.00 95.25 212 LEU A O 1
ATOM 1628 N N . LEU A 1 213 ? -0.400 12.516 0.674 1.00 95.00 213 LEU A N 1
ATOM 1629 C CA . LEU A 1 213 ? 0.910 13.149 0.817 1.00 95.00 213 LEU A CA 1
ATOM 1630 C C . LEU A 1 213 ? 1.822 12.816 -0.366 1.00 95.00 213 LEU A C 1
ATOM 1632 O O . LEU A 1 213 ? 2.420 13.728 -0.924 1.00 95.00 213 LEU A O 1
ATOM 1636 N N . GLY A 1 214 ? 1.887 11.548 -0.783 1.00 93.50 214 GLY A N 1
ATOM 1637 C CA . GLY A 1 214 ? 2.652 11.141 -1.964 1.00 93.50 214 GLY A CA 1
ATOM 1638 C C . GLY A 1 214 ? 2.146 11.802 -3.248 1.00 93.50 214 GLY A C 1
ATOM 1639 O O . GLY A 1 214 ? 2.937 12.335 -4.016 1.00 93.50 214 GLY A O 1
ATOM 1640 N N . CYS A 1 215 ? 0.825 11.846 -3.440 1.00 94.00 215 CYS A N 1
ATOM 1641 C CA . CYS A 1 215 ? 0.190 12.424 -4.629 1.00 94.00 215 CYS A CA 1
ATOM 1642 C C . CYS A 1 215 ? 0.317 13.952 -4.730 1.00 94.00 215 CYS A C 1
ATOM 1644 O O . CYS A 1 215 ? 0.285 14.519 -5.822 1.00 94.00 215 CYS A O 1
ATOM 1646 N N . LEU A 1 216 ? 0.431 14.640 -3.593 1.00 93.06 216 LEU A N 1
ATOM 1647 C CA . LEU A 1 216 ? 0.602 16.092 -3.552 1.00 93.06 216 LEU A CA 1
ATOM 1648 C C . LEU A 1 216 ? 2.069 16.531 -3.579 1.00 93.06 216 LEU A C 1
ATOM 1650 O O . LEU A 1 216 ? 2.327 17.677 -3.940 1.00 93.06 216 LEU A O 1
ATOM 1654 N N . ALA A 1 217 ? 2.991 15.672 -3.136 1.00 89.25 217 ALA A N 1
ATOM 1655 C CA . ALA A 1 217 ? 4.418 15.976 -3.054 1.00 89.25 217 ALA A CA 1
ATOM 1656 C C . ALA A 1 217 ? 5.219 15.548 -4.292 1.00 89.25 217 ALA A C 1
ATOM 1658 O O . ALA A 1 217 ? 6.297 16.104 -4.506 1.00 89.25 217 ALA A O 1
ATOM 1659 N N . GLY A 1 218 ? 4.737 14.547 -5.038 1.00 78.94 218 GLY A N 1
ATOM 1660 C CA . GLY A 1 218 ? 5.265 14.188 -6.358 1.00 78.94 218 GLY A CA 1
ATOM 1661 C C . GLY A 1 218 ? 4.896 15.222 -7.410 1.00 78.94 218 GLY A C 1
ATOM 1662 O O . GLY A 1 218 ? 5.725 15.400 -8.323 1.00 78.94 218 GLY A O 1
#

Sequence (218 aa):
MSATQRGTRRQGAESTGMTDSTSEGRDYLVSYFLNEYQRGSMVMRFQGDPSQPQLFRELLKYGLNPAALKDITASRIADVKDQGARYAQAQQASEAARAHNRTMQARPTSSPPQLSGTSPRTTRKRGVLGPLIFVAIVVYGLLVSMASYSFNLGTIEANFRVDSSFGVALDTCRSSLGERAEFELAIHGENPGLFTDRPSTFPAHPANTAFLLGCLAG

Foldseek 3Di:
DDDDDDDDDDDDPDPVDPDDPPPQWFWKWKWWALDPPRIDIDIDTHNDPDDPVNSQVVVVVVVDHPVSIDDIDIHTDPDPVVVVVVVVVVVVVVVVVVVVVVVVPPDDDDDDDDDDDDDDDDDPPVDPPVVVVVVVVVVLVVLLVVLVVLLVLLLVLLVVDDDDPPVVLLVSLVVVLCVQQVVVCVVVVDADDLNHSGRHPDCSRSNSVSSSCSNNVD

Organism: Corynebacterium efficiens (strain DSM 44549 / YS-314 / AJ 12310 / JCM 11189 / NBRC 100395) (NCBI:txid196164)